Protein 8S2M (pdb70)

Radius of gyration: 17.97 Å; Cα contacts (8 Å, |Δi|>4): 652; chains: 2; bounding box: 42×47×39 Å

Nearest PDB structures (foldseek):
  8s2m-assembly1_B  TM=1.008E+00  e=1.370E-29  Xenorhabdus bovienii SS-2004
  4tlw-assembly1_A  TM=8.554E-01  e=9.400E-08  Mycoplasmoides pneumoniae M129
  5h6k-assembly1_A  TM=7.955E-01  e=4.201E-07  Pieris rapae
  5h6l-assembly2_B  TM=8.003E-01  e=6.919E-07  Pieris rapae
  5h6k-assembly2_B  TM=7.999E-01  e=8.343E-07  Pieris rapae

Foldseek 3Di:
DKDKDKFWKQAQNRIAIKMWIWDADPPQWTKIWIGGPNHTPDIAIDNAVLVRVLVVCVSRVRMQTQWQSLALQWDADPVCCVVVSRQKIFRADQLDDTDPVRIDGGRDGHDPRRNDHSVSSVVSVVVRVVRD/DKAKWKAADADDCVVCLVFNWAFDDDADDLVCCQVPCVVPPYQWDKTANDQLLRQCVNLVNLPFKTKMWMFMDDQWDQSCVVQPPNRPCVVRRITIHGRGDGSLGIFWIWMAGSVGDTDPDTGGRPSD

Sequence (260 aa):
DVDKRKIKIILNGEMEEAELHMITSPNRHCCLKIFHNNNQLAESNDTDYFSCFADLRNQLKNIIFLCKGAKINVYPSAMSRDMSDGIVAYETTLGQQPGLPENQVHIFDFEDKYVDDITPEEQRKFHSQWFESLDYIITYRGDTRSFTEIFDKGFETLGPSKDLYYKHALDNRAPPSDFVSSTTIDPTKTISSFATKYGQKSGYMYTMKTNHGIDVNKALGARSPFAAEAEIAMPGGVRAEDILGARAVNADGEMMWDYTILNPKR

Solvent-accessible surface area: 11979 Å² total; per-residue (Å²): 83,88,36,126,62,130,9,105,0,40,42,114,64,116,105,60,108,4,49,0,27,16,38,36,38,111,136,36,77,0,11,0,56,0,46,23,121,153,84,74,67,9,62,2,78,26,42,4,0,5,15,0,0,13,56,0,13,79,87,17,169,72,14,45,2,5,0,38,0,0,25,33,24,1,10,4,1,7,0,0,14,20,4,1,21,0,1,0,0,2,41,5,70,141,39,104,53,3,76,54,134,41,17,11,8,0,4,43,100,15,68,118,155,7,105,37,73,10,103,83,2,93,118,70,7,46,107,7,7,119,41,46,168,130,67,62,0,43,3,0,6,53,49,54,60,101,69,0,17,80,130,2,3,110,37,80,14,110,20,153,58,23,109,99,1,8,50,17,18,82,61,56,44,7,22,12,4,0,0,0,83,45,49,87,51,0,41,33,1,0,2,16,94,39,105,72,66,9,47,14,0,23,0,82,1,83,66,31,56,48,4,48,175,58,13,40,100,63,4,5,11,37,37,6,32,15,8,0,0,48,53,4,7,147,7,74,13,0,43,1,0,77,14,0,54,36,120,26,100,44,131,142,161,46,56,124,4,124,96,147

B-factor: mean 19.4, std 6.72, range [11.2, 52.51]

Secondary structure (DSSP, 8-state):
-EEEEEEEEEETTEEEEEEEEEEEETTTEEEEEEEETTEEEEEEEESSHHHHHHHHHHH-TTEEE-BGGGSTTEE--HHHHHHHTT-EEEE-BTTB---GGGEEETTSB--SS-SS-HHHHHHHHHHHHHT-/--EEEEEEE-S-HHHHHHH-B--S--B--HHHHHH-TBTTBBSEEEEES-GGGGHHHHTTTTTS-EEEEEEEES--EEHHHHHGGG-TTGGG-EEEEET-B-GGGEEEEEEE-TTSPEEEEEEE-TT-

Structure (mmCIF, N/CA/C/O backbone):
data_8S2M
#
_entry.id   8S2M
#
_cell.length_a   77.995
_cell.length_b   93.855
_cell.length_c   39.903
_cell.angle_alpha   90.00
_cell.angle_beta   90.00
_cell.angle_gamma   90.00
#
_symmetry.space_group_name_H-M   'P 21 21 2'
#
loop_
_entity.id
_entity.type
_entity.pdbx_description
1 polymer 'Immunity Protein TriX'
2 polymer 'Complete genome segment 11/17'
3 water water
#
loop_
_atom_site.group_PDB
_atom_site.id
_atom_site.type_symbol
_atom_site.label_atom_id
_atom_site.label_alt_id
_atom_site.label_comp_id
_atom_site.label_asym_id
_atom_site.label_entity_id
_atom_site.label_seq_id
_atom_site.pdbx_PDB_ins_code
_atom_site.Cartn_x
_atom_site.Cartn_y
_atom_site.Cartn_z
_atom_site.occupancy
_atom_site.B_iso_or_equiv
_atom_site.auth_seq_id
_atom_site.auth_comp_id
_atom_site.auth_asym_id
_atom_site.auth_atom_id
_atom_site.pdbx_PDB_model_num
ATOM 1 N N . ASP A 1 3 ? -32.319 13.486 3.565 1.00 33.04 3 ASP A N 1
ATOM 2 C CA . ASP A 1 3 ? -32.012 13.852 2.191 1.00 33.55 3 ASP A CA 1
ATOM 3 C C . ASP A 1 3 ? -31.249 12.720 1.527 1.00 31.50 3 ASP A C 1
ATOM 4 O O . ASP A 1 3 ? -30.368 12.120 2.140 1.00 30.39 3 ASP A O 1
ATOM 6 N N . VAL A 1 4 ? -31.580 12.426 0.272 1.00 30.65 4 VAL A N 1
ATOM 7 C CA . VAL A 1 4 ? -30.899 11.396 -0.503 1.00 28.76 4 VAL A CA 1
ATOM 8 C C . VAL A 1 4 ? -30.389 12.032 -1.788 1.00 25.83 4 VAL A C 1
ATOM 9 O O . VAL A 1 4 ? -31.164 12.652 -2.529 1.00 30.44 4 VAL A O 1
ATOM 13 N N . ASP A 1 5 ? -29.090 11.902 -2.036 1.00 21.99 5 ASP A N 1
ATOM 14 C CA . ASP A 1 5 ? -28.473 12.350 -3.272 1.00 24.16 5 ASP A CA 1
ATOM 15 C C . ASP A 1 5 ? -27.759 11.167 -3.901 1.00 22.25 5 ASP A C 1
ATOM 16 O O . ASP A 1 5 ? -27.227 10.306 -3.194 1.00 21.72 5 ASP A O 1
ATOM 21 N N . LYS A 1 6 ? -27.737 11.125 -5.232 1.00 21.34 6 LYS A N 1
ATOM 22 C CA . LYS A 1 6 ? -27.106 10.031 -5.959 1.00 21.40 6 LYS A CA 1
ATOM 23 C C . LYS A 1 6 ? -26.095 10.585 -6.955 1.00 21.25 6 LYS A C 1
ATOM 24 O O . LYS A 1 6 ? -26.298 11.656 -7.536 1.00 22.80 6 LYS A O 1
ATOM 30 N N . ARG A 1 7 ? -25.003 9.848 -7.154 1.00 20.24 7 ARG A N 1
ATOM 31 C CA . ARG A 1 7 ? -23.948 10.293 -8.060 1.00 20.69 7 ARG A CA 1
ATOM 32 C C . ARG A 1 7 ? -23.339 9.077 -8.741 1.00 19.38 7 ARG A C 1
ATOM 33 O O . ARG A 1 7 ? -22.841 8.175 -8.063 1.00 18.85 7 ARG A O 1
ATOM 41 N N . LYS A 1 8 ? -23.366 9.052 -10.071 1.00 18.72 8 LYS A N 1
ATOM 42 C CA . LYS A 1 8 ? -22.652 8.025 -10.816 1.00 19.40 8 LYS A CA 1
ATOM 43 C C . LYS A 1 8 ? -21.161 8.337 -10.805 1.00 18.78 8 LYS A C 1
ATOM 44 O O . LYS A 1 8 ? -20.752 9.496 -10.918 1.00 20.59 8 LYS A O 1
ATOM 50 N N . ILE A 1 9 ? -20.345 7.297 -10.651 1.00 16.77 9 ILE A N 1
ATOM 51 C CA . ILE A 1 9 ? -18.897 7.444 -10.631 1.00 16.15 9 ILE A CA 1
ATOM 52 C C . ILE A 1 9 ? -18.298 6.351 -11.497 1.00 16.87 9 ILE A C 1
ATOM 53 O O . ILE A 1 9 ? -18.963 5.377 -11.861 1.00 18.36 9 ILE A O 1
ATOM 58 N N . LYS A 1 10 ? -17.034 6.536 -11.853 1.00 16.09 10 LYS A N 1
ATOM 59 C CA . LYS A 1 10 ? -16.275 5.500 -12.535 1.00 14.83 10 LYS A CA 1
ATOM 60 C C . LYS A 1 10 ? -15.315 4.850 -11.550 1.00 15.12 10 LYS A C 1
ATOM 61 O O . LYS A 1 10 ? -14.740 5.528 -10.691 1.00 15.05 10 LYS A O 1
ATOM 67 N N . ILE A 1 11 ? -15.156 3.529 -11.673 1.00 13.96 11 ILE A N 1
ATOM 68 C CA . ILE A 1 11 ? -14.241 2.750 -10.850 1.00 15.12 11 ILE A CA 1
ATOM 69 C C . ILE A 1 11 ? -13.476 1.795 -11.759 1.00 15.14 11 ILE A C 1
ATOM 70 O O . ILE A 1 11 ? -13.878 1.518 -12.893 1.00 16.17 11 ILE A O 1
ATOM 75 N N . ILE A 1 12 ? -12.357 1.291 -11.252 1.00 13.80 12 ILE A N 1
ATOM 76 C CA . ILE A 1 12 ? -11.626 0.202 -11.892 1.00 13.82 12 ILE A CA 1
ATOM 77 C C . ILE A 1 12 ? -11.699 -0.993 -10.951 1.00 12.57 12 ILE A C 1
ATOM 78 O O . ILE A 1 12 ? -11.071 -0.999 -9.882 1.00 13.85 12 ILE A O 1
ATOM 83 N N . LEU A 1 13 ? -12.494 -1.986 -11.326 1.00 13.88 13 LEU A N 1
ATOM 84 C CA . LEU A 1 13 ? -12.750 -3.159 -10.497 1.00 13.32 13 LEU A CA 1
ATOM 85 C C . LEU A 1 13 ? -11.905 -4.300 -11.048 1.00 13.55 13 LEU A C 1
ATOM 86 O O . LEU A 1 13 ? -12.159 -4.778 -12.156 1.00 14.63 13 LEU A O 1
ATOM 91 N N . ASN A 1 14 ? -10.912 -4.745 -10.274 1.00 14.12 14 ASN A N 1
ATOM 92 C CA . ASN A 1 14 ? -10.010 -5.806 -10.725 1.00 15.53 14 ASN A CA 1
ATOM 93 C C . ASN A 1 14 ? -9.496 -5.546 -12.139 1.00 15.06 14 ASN A C 1
ATOM 94 O O . ASN A 1 14 ? -9.479 -6.435 -12.994 1.00 15.66 14 ASN A O 1
ATOM 99 N N . GLY A 1 15 ? -9.096 -4.303 -12.391 1.00 15.50 15 GLY A N 1
ATOM 100 C CA . GLY A 1 15 ? -8.504 -3.938 -13.658 1.00 16.54 15 GLY A CA 1
ATOM 101 C C . GLY A 1 15 ? -9.470 -3.484 -14.733 1.00 18.83 15 GLY A C 1
ATOM 102 O O . GLY A 1 15 ? -9.019 -3.034 -15.792 1.00 20.33 15 GLY A O 1
ATOM 103 N N . GLU A 1 16 ? -10.777 -3.575 -14.510 1.00 20.62 16 GLU A N 1
ATOM 104 C CA . GLU A 1 16 ? -11.763 -3.265 -15.537 1.00 20.42 16 GLU A CA 1
ATOM 105 C C . GLU A 1 16 ? -12.505 -1.975 -15.206 1.00 19.69 16 GLU A C 1
ATOM 106 O O . GLU A 1 16 ? -13.048 -1.824 -14.106 1.00 18.71 16 GLU A O 1
ATOM 112 N N . MET A 1 17 ? -12.546 -1.059 -16.170 1.00 20.52 17 MET A N 1
ATOM 113 C CA . MET A 1 17 ? -13.330 0.161 -16.030 1.00 20.41 17 MET A CA 1
ATOM 114 C C . MET A 1 17 ? -14.818 -0.164 -15.932 1.00 19.87 17 MET A C 1
ATOM 115 O O . MET A 1 17 ? -15.362 -0.889 -16.773 1.00 20.63 17 MET A O 1
ATOM 120 N N . GLU A 1 18 ? -15.481 0.395 -14.919 1.00 18.93 18 GLU A N 1
ATOM 121 C CA . GLU A 1 18 ? -16.889 0.136 -14.654 1.00 18.71 18 GLU A CA 1
ATOM 122 C C . GLU A 1 18 ? -17.551 1.422 -14.178 1.00 18.65 18 GLU A C 1
ATOM 123 O O . GLU A 1 18 ? -16.885 2.356 -13.723 1.00 18.42 18 GLU A O 1
ATOM 129 N N . GLU A 1 19 ? -18.875 1.465 -14.291 1.00 19.27 19 GLU A N 1
ATOM 130 C CA . GLU A 1 19 ? -19.670 2.543 -13.720 1.00 19.37 19 GLU A CA 1
ATOM 131 C C . GLU A 1 19 ? -20.379 2.043 -12.467 1.00 18.22 19 GLU A C 1
ATOM 132 O O . GLU A 1 19 ? -20.927 0.937 -12.451 1.00 19.59 19 GLU A O 1
ATOM 138 N N . ALA A 1 20 ? -20.370 2.860 -11.419 1.00 17.33 20 ALA A N 1
ATOM 139 C CA . ALA A 1 20 ? -21.050 2.546 -10.174 1.00 16.65 20 ALA A CA 1
ATOM 140 C C . ALA A 1 20 ? -21.878 3.755 -9.762 1.00 17.03 20 ALA A C 1
ATOM 141 O O . ALA A 1 20 ? -21.780 4.827 -10.362 1.00 17.93 20 ALA A O 1
ATOM 143 N N . GLU A 1 21 ? -22.712 3.576 -8.737 1.00 16.63 21 GLU A N 1
ATOM 144 C CA . GLU A 1 21 ? -23.597 4.640 -8.274 1.00 17.18 21 GLU A CA 1
ATOM 145 C C . GLU A 1 21 ? -23.490 4.779 -6.762 1.00 17.17 21 GLU A C 1
ATOM 146 O O . GLU A 1 21 ? -23.681 3.805 -6.025 1.00 17.83 21 GLU A O 1
ATOM 152 N N . LEU A 1 22 ? -23.205 5.995 -6.306 1.00 15.78 22 LEU A N 1
ATOM 153 C CA . LEU A 1 22 ? -23.152 6.295 -4.884 1.00 15.41 22 LEU A CA 1
ATOM 154 C C . LEU A 1 22 ? -24.499 6.858 -4.452 1.00 16.35 22 LEU A C 1
ATOM 155 O O . LEU A 1 22 ? -25.127 7.626 -5.190 1.00 19.44 22 LEU A O 1
ATOM 160 N N . HIS A 1 23 ? -24.953 6.458 -3.266 1.00 15.80 23 HIS A N 1
ATOM 161 C CA . HIS A 1 23 ? -26.085 7.095 -2.601 1.00 16.82 23 HIS A CA 1
ATOM 162 C C . HIS A 1 23 ? -25.569 7.760 -1.334 1.00 16.93 23 HIS A C 1
ATOM 163 O O . HIS A 1 23 ? -24.845 7.131 -0.555 1.00 17.54 23 HIS A O 1
ATOM 170 N N . MET A 1 24 ? -25.946 9.026 -1.134 1.00 17.12 24 MET A N 1
ATOM 171 C CA . MET A 1 24 ? -25.612 9.806 0.054 1.00 18.40 24 MET A CA 1
ATOM 172 C C . MET A 1 24 ? -26.917 10.071 0.792 1.00 19.01 24 MET A C 1
ATOM 173 O O . MET A 1 24 ? -27.758 10.834 0.309 1.00 20.65 24 MET A O 1
ATOM 178 N N . ILE A 1 25 ? -27.106 9.421 1.938 1.00 18.66 25 ILE A N 1
ATOM 179 C CA . ILE A 1 25 ? -28.309 9.589 2.752 1.00 21.23 25 ILE A CA 1
ATOM 180 C C . ILE A 1 25 ? -27.915 10.335 4.017 1.00 18.45 25 ILE A C 1
ATOM 181 O O . ILE A 1 25 ? -27.211 9.790 4.879 1.00 17.59 25 ILE A O 1
ATOM 186 N N . THR A 1 26 ? -28.353 11.583 4.128 1.00 18.68 26 THR A N 1
ATOM 187 C CA . THR A 1 26 ? -28.058 12.412 5.286 1.00 19.34 26 THR A CA 1
ATOM 188 C C . THR A 1 26 ? -29.279 12.428 6.190 1.00 20.86 26 THR A C 1
ATOM 189 O O . THR A 1 26 ? -30.349 12.881 5.776 1.00 22.89 26 THR A O 1
ATOM 193 N N . SER A 1 27 ? -29.122 11.928 7.403 1.00 20.88 27 SER A N 1
ATOM 194 C CA . SER A 1 27 ? -30.189 11.779 8.377 1.00 22.52 27 SER A CA 1
ATOM 195 C C . SER A 1 27 ? -29.954 12.701 9.569 1.00 23.19 27 SER A C 1
ATOM 196 O O . SER A 1 27 ?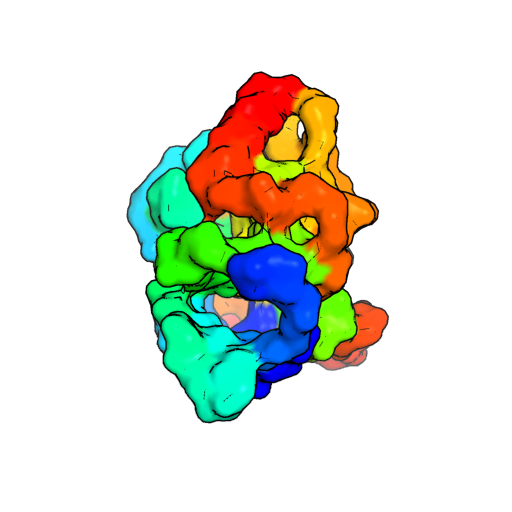 -28.885 13.308 9.701 1.00 24.18 27 SER A O 1
ATOM 199 N N . PRO A 1 28 ? -30.943 12.841 10.458 1.00 27.48 28 PRO A N 1
ATOM 200 C CA . PRO A 1 28 ? -30.758 13.700 11.633 1.00 28.46 28 PRO A CA 1
ATOM 201 C C . PRO A 1 28 ? -29.569 13.270 12.482 1.00 30.00 28 PRO A C 1
ATOM 202 O O . PRO A 1 28 ? -29.082 12.140 12.400 1.00 29.73 28 PRO A O 1
ATOM 206 N N . ASN A 1 29 ? -29.098 14.211 13.304 1.00 34.40 29 ASN A N 1
ATOM 207 C 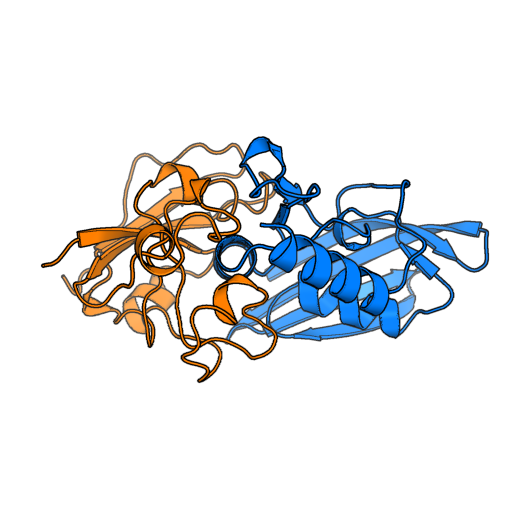CA . ASN A 1 29 ? -28.019 13.968 14.264 1.00 36.39 29 ASN A CA 1
ATOM 208 C C . ASN A 1 29 ? -26.688 13.674 13.573 1.00 30.75 29 ASN A C 1
ATOM 209 O O . ASN A 1 29 ? -25.909 12.843 14.041 1.00 35.01 29 ASN A O 1
ATOM 214 N N . ARG A 1 30 ? -26.431 14.351 12.451 1.00 25.31 30 ARG A N 1
ATOM 215 C CA . ARG A 1 30 ? -25.141 14.317 11.759 1.00 23.83 30 ARG A CA 1
ATOM 216 C C . ARG A 1 30 ? -24.813 12.956 11.154 1.00 22.91 30 ARG A C 1
ATOM 217 O O . ARG A 1 30 ? -23.641 12.645 10.935 1.00 23.73 30 ARG A O 1
ATOM 225 N N . HIS A 1 31 ? -25.814 12.134 10.867 1.00 20.51 31 HIS A N 1
ATOM 226 C CA . HIS A 1 31 ? -25.587 10.779 10.378 1.00 21.44 31 HIS A CA 1
ATOM 227 C C . HIS A 1 31 ? -25.492 10.815 8.856 1.00 22.02 31 HIS A C 1
ATOM 228 O O . HIS A 1 31 ? -26.478 11.107 8.166 1.00 22.24 31 HIS A O 1
ATOM 235 N N . CYS A 1 32 ? -24.311 10.491 8.334 1.00 18.02 32 CYS A N 1
ATOM 236 C CA . CYS A 1 32 ? -24.073 10.396 6.903 1.00 16.18 32 CYS A CA 1
ATOM 237 C C . CYS A 1 32 ? -23.907 8.926 6.538 1.00 15.76 32 CYS A C 1
ATOM 238 O O . CYS A 1 32 ? -23.069 8.220 7.120 1.00 17.37 32 CYS A O 1
ATOM 241 N N . CYS A 1 33 ? -24.704 8.461 5.580 1.00 15.45 33 CYS A N 1
ATOM 242 C CA . CYS A 1 33 ? -24.634 7.094 5.080 1.00 16.19 33 CYS A CA 1
ATOM 243 C C . CYS A 1 33 ? -24.247 7.155 3.613 1.00 16.06 33 CYS A C 1
ATOM 244 O O . CYS A 1 33 ? -24.919 7.825 2.821 1.00 16.85 33 CYS A O 1
ATOM 247 N N . LEU A 1 34 ? -23.158 6.481 3.256 1.00 15.52 34 LEU A N 1
ATOM 248 C CA . LEU A 1 34 ? -22.700 6.402 1.875 1.00 13.97 34 LEU A CA 1
ATOM 249 C C . LEU A 1 34 ? -22.799 4.952 1.436 1.00 14.29 34 LEU A C 1
ATOM 250 O O . LEU A 1 34 ? -22.200 4.076 2.059 1.00 15.97 34 LEU A O 1
ATOM 255 N N . LYS A 1 35 ? -23.576 4.695 0.391 1.00 15.25 35 LYS A N 1
ATOM 256 C CA . LYS A 1 35 ? -23.716 3.364 -0.176 1.00 16.84 35 LYS A CA 1
ATOM 257 C C . LYS A 1 35 ? -23.133 3.380 -1.582 1.00 15.96 35 LYS A C 1
ATOM 258 O O . LYS A 1 35 ? -23.201 4.401 -2.277 1.00 16.14 35 LYS A O 1
ATOM 264 N N . ILE A 1 36 ? -22.583 2.244 -2.021 1.00 15.44 36 ILE A N 1
ATOM 265 C CA . ILE A 1 36 ? -22.148 2.099 -3.409 1.00 15.69 36 ILE A CA 1
ATOM 266 C C . ILE A 1 36 ? -22.860 0.910 -4.031 1.00 15.50 36 ILE A C 1
ATOM 267 O O . ILE A 1 36 ? -22.860 -0.190 -3.466 1.00 16.27 36 ILE A O 1
ATOM 272 N N . PHE A 1 37 ? -23.483 1.145 -5.182 1.00 15.99 37 PHE A N 1
ATOM 273 C CA . PHE A 1 37 ? -24.167 0.115 -5.943 1.00 16.33 37 PHE A CA 1
ATOM 274 C C . PHE A 1 37 ? -23.420 -0.143 -7.240 1.00 16.18 37 PHE A C 1
ATOM 275 O O . PHE A 1 37 ? -22.928 0.788 -7.886 1.00 18.47 37 PHE A O 1
ATOM 283 N N . HIS A 1 38 ? -23.362 -1.415 -7.624 1.00 18.27 38 HIS A N 1
ATOM 284 C CA . HIS A 1 38 ? -22.758 -1.819 -8.880 1.00 20.17 38 HIS A CA 1
ATOM 285 C C . HIS A 1 38 ? -23.571 -2.992 -9.396 1.00 19.89 38 HIS A C 1
ATOM 286 O O . HIS A 1 38 ? -23.779 -3.970 -8.671 1.00 18.94 38 HIS A O 1
ATOM 293 N N . ASN A 1 39 ? -24.070 -2.885 -10.630 1.00 22.63 39 ASN A N 1
ATOM 294 C CA . ASN A 1 39 ? -24.967 -3.898 -11.196 1.00 22.89 39 ASN A CA 1
ATOM 295 C C . ASN A 1 39 ? -26.208 -4.095 -10.336 1.00 23.35 39 ASN A C 1
ATOM 296 O O . ASN A 1 39 ? -26.682 -5.217 -10.151 1.00 26.01 39 ASN A O 1
ATOM 301 N N . ASN A 1 40 ? -26.723 -3.001 -9.784 1.00 25.16 40 ASN A N 1
ATOM 302 C CA . ASN A 1 40 ? -27.917 -2.978 -8.944 1.00 29.34 40 ASN A CA 1
ATOM 303 C C . ASN A 1 40 ? -27.744 -3.733 -7.635 1.00 30.19 40 ASN A C 1
ATOM 304 O O . ASN A 1 40 ? -28.733 -3.988 -6.933 1.00 31.52 40 ASN A O 1
ATOM 309 N N . ASN A 1 41 ? -26.518 -4.091 -7.277 1.00 20.47 41 ASN A N 1
ATOM 310 C CA . ASN A 1 41 ? -26.225 -4.747 -6.013 1.00 20.32 41 ASN A CA 1
ATOM 311 C C . ASN A 1 41 ? -25.429 -3.797 -5.127 1.00 19.28 41 ASN A C 1
ATOM 312 O O . ASN A 1 41 ? -24.505 -3.123 -5.595 1.00 19.28 41 ASN A O 1
ATOM 317 N N . GLN A 1 42 ? -25.790 -3.738 -3.849 1.00 18.98 42 GLN A N 1
ATOM 318 C CA . GLN A 1 42 ? -25.071 -2.896 -2.899 1.00 19.04 42 GLN A CA 1
ATOM 319 C C . GLN A 1 42 ? -23.783 -3.598 -2.494 1.00 18.61 42 GLN A C 1
ATOM 320 O O . GLN A 1 42 ? -23.821 -4.623 -1.803 1.00 21.60 42 GLN A O 1
ATOM 326 N N . LEU A 1 43 ? -22.639 -3.046 -2.922 1.00 17.47 43 LEU A N 1
ATOM 327 C CA . LEU A 1 43 ? -21.344 -3.639 -2.601 1.00 20.05 43 LEU A CA 1
ATOM 328 C C . LEU A 1 43 ? -20.867 -3.281 -1.205 1.00 18.15 43 LEU A C 1
ATOM 329 O O . LEU A 1 43 ? -20.170 -4.079 -0.571 1.00 21.36 43 LEU A O 1
ATOM 334 N N . ALA A 1 44 ? -21.189 -2.088 -0.720 1.00 16.05 44 ALA A N 1
ATOM 335 C CA . ALA A 1 44 ? -20.708 -1.681 0.587 1.00 16.95 44 ALA A CA 1
ATOM 336 C C . ALA A 1 44 ? -21.485 -0.459 1.044 1.00 16.15 44 ALA A C 1
ATOM 337 O O . ALA A 1 44 ? -22.121 0.238 0.246 1.00 16.70 44 ALA A O 1
ATOM 339 N N . GLU A 1 45 ? -21.410 -0.210 2.348 1.00 15.20 45 GLU A N 1
ATOM 340 C CA . GLU A 1 45 ? -21.997 0.968 2.959 1.00 15.67 45 GLU A CA 1
ATOM 341 C C . GLU A 1 45 ? -21.083 1.430 4.084 1.00 16.69 45 GLU A C 1
ATOM 342 O O . GLU A 1 45 ? -20.411 0.625 4.730 1.00 16.69 45 GLU A O 1
ATOM 348 N N . SER A 1 46 ? -21.051 2.739 4.302 1.00 15.61 46 SER A N 1
ATOM 349 C CA . SER A 1 46 ? -20.344 3.330 5.426 1.00 15.33 46 SER A CA 1
ATOM 350 C C . SER A 1 46 ? -21.240 4.341 6.118 1.00 16.65 46 SER A C 1
ATOM 351 O O . SER A 1 46 ? -21.955 5.102 5.461 1.00 18.41 46 SER A O 1
ATOM 354 N N . ASN A 1 47 ? -21.177 4.359 7.443 1.00 17.78 47 ASN A N 1
ATOM 355 C CA . ASN A 1 47 ? -21.930 5.291 8.271 1.00 17.08 47 ASN A CA 1
ATOM 356 C C . ASN A 1 47 ? -20.943 6.086 9.109 1.00 18.36 47 ASN A C 1
ATOM 357 O O . ASN A 1 47 ? -20.108 5.504 9.810 1.00 21.34 47 ASN A O 1
ATOM 362 N N . ASP A 1 48 ? -21.011 7.408 9.008 1.00 15.69 48 ASP A N 1
ATOM 363 C CA . ASP A 1 48 ? -20.065 8.275 9.693 1.00 16.84 48 ASP A CA 1
ATOM 364 C C . ASP A 1 48 ? -20.738 9.637 9.849 1.00 15.95 48 ASP A C 1
ATOM 365 O O . ASP A 1 48 ? -21.957 9.753 9.686 1.00 17.85 48 ASP A O 1
ATOM 370 N N . THR A 1 49 ? -19.957 10.665 10.164 1.00 15.44 49 THR A N 1
ATOM 371 C CA . THR A 1 49 ? -20.492 12.009 10.348 1.00 16.03 49 THR A CA 1
ATOM 372 C C . THR A 1 49 ? -20.102 12.973 9.231 1.00 14.94 49 THR A C 1
ATOM 373 O O . THR A 1 49 ? -20.463 14.153 9.292 1.00 16.32 49 THR A O 1
ATOM 377 N N . ASP A 1 50 ? -19.365 12.506 8.225 1.00 13.58 50 ASP A N 1
ATOM 378 C CA . ASP A 1 50 ? -19.087 13.280 7.021 1.00 13.93 50 ASP A CA 1
ATOM 379 C C . ASP A 1 50 ? -18.748 12.306 5.903 1.00 13.88 50 ASP A C 1
ATOM 380 O O . ASP A 1 50 ? -18.348 11.168 6.152 1.00 13.19 50 ASP A O 1
ATOM 385 N N . TYR A 1 51 ? -18.912 12.772 4.663 1.00 12.93 51 TYR A N 1
ATOM 386 C CA . TYR A 1 51 ? -18.804 11.882 3.509 1.00 12.96 51 TYR A CA 1
ATOM 387 C C . TYR A 1 51 ? -17.368 11.595 3.100 1.00 12.98 51 TYR A C 1
ATOM 388 O O . TYR A 1 51 ? -17.128 10.588 2.420 1.00 13.37 51 TYR A O 1
ATOM 397 N N . PHE A 1 52 ? -16.409 12.436 3.495 1.00 12.18 52 PHE A N 1
ATOM 398 C CA . PHE A 1 52 ? -15.015 12.106 3.224 1.00 12.05 52 PHE A CA 1
ATOM 399 C C . PHE A 1 52 ? -14.575 10.932 4.091 1.00 13.01 52 PHE A C 1
ATOM 400 O O . PHE A 1 52 ? -13.915 9.998 3.605 1.00 13.48 52 PHE A O 1
ATOM 408 N N . SER A 1 53 ? -14.939 10.959 5.378 1.00 12.75 53 SER A N 1
ATOM 409 C CA . SER A 1 53 ? -14.713 9.810 6.253 1.00 13.37 53 SER A CA 1
ATOM 410 C C . SER A 1 53 ? -15.478 8.589 5.760 1.00 13.96 53 SER A C 1
ATOM 411 O O . SER A 1 53 ? -14.927 7.484 5.731 1.00 13.70 53 SER A O 1
ATOM 414 N N . CYS A 1 54 ? -16.744 8.765 5.359 1.00 12.58 54 CYS A N 1
ATOM 415 C CA . CYS A 1 54 ? -17.487 7.632 4.805 1.00 13.22 54 CYS A CA 1
ATOM 416 C C . CYS A 1 54 ? -16.743 7.030 3.622 1.00 12.89 54 CYS A C 1
ATOM 417 O O . CYS A 1 54 ? -16.641 5.805 3.496 1.00 14.12 54 CYS A O 1
ATOM 420 N N . PHE A 1 55 ? -16.224 7.883 2.739 1.00 13.12 55 PHE A N 1
ATOM 421 C CA . PHE A 1 55 ? -15.588 7.402 1.518 1.00 12.86 55 PHE A CA 1
ATOM 422 C C . PHE A 1 55 ? -14.292 6.668 1.832 1.00 13.17 55 PHE A C 1
ATOM 423 O O . PHE A 1 55 ? -13.996 5.644 1.213 1.00 13.35 55 PHE A O 1
ATOM 431 N N . ALA A 1 56 ? -13.517 7.159 2.801 1.00 12.99 56 ALA A N 1
ATOM 432 C CA . ALA A 1 56 ? -12.286 6.461 3.161 1.00 12.71 56 ALA A CA 1
ATOM 433 C C . ALA A 1 56 ? -12.593 5.077 3.707 1.00 14.53 56 ALA A C 1
ATOM 434 O O . ALA A 1 56 ? -11.888 4.108 3.403 1.00 15.20 56 ALA A O 1
ATOM 436 N N . ASP A 1 57 ? -13.664 4.961 4.492 1.00 13.72 57 ASP A N 1
ATOM 437 C CA . ASP A 1 57 ? -14.075 3.661 5.021 1.00 14.51 57 ASP A CA 1
ATOM 438 C C . ASP A 1 57 ? -14.527 2.743 3.885 1.00 13.55 57 ASP A C 1
ATOM 439 O O . ASP A 1 57 ? -14.139 1.566 3.822 1.00 15.19 57 ASP A O 1
ATOM 444 N N . LEU A 1 58 ? -15.334 3.280 2.962 1.00 13.81 58 LEU A N 1
ATOM 445 C CA . LEU A 1 58 ? -15.792 2.511 1.811 1.00 13.43 58 LEU A CA 1
ATOM 446 C C . LEU A 1 58 ? -14.627 1.959 0.997 1.00 13.07 58 LEU A C 1
ATOM 447 O O . LEU A 1 58 ? -14.647 0.797 0.573 1.00 13.94 58 LEU A O 1
ATOM 452 N N . ARG A 1 59 ? -13.615 2.788 0.729 1.00 12.80 59 ARG A N 1
ATOM 453 C CA . ARG A 1 59 ? -12.482 2.336 -0.068 1.00 12.60 59 ARG A CA 1
ATOM 454 C C . ARG A 1 59 ? -11.677 1.275 0.659 1.00 14.61 59 ARG A C 1
ATOM 455 O O . ARG A 1 59 ? -11.124 0.378 0.018 1.00 15.77 59 ARG A O 1
ATOM 463 N N . ASN A 1 60 ? -11.610 1.344 1.991 1.00 13.64 60 ASN A N 1
ATOM 464 C CA . ASN A 1 60 ? -10.942 0.292 2.750 1.00 15.35 60 ASN A CA 1
ATOM 465 C C . ASN A 1 60 ? -11.734 -1.011 2.732 1.00 14.55 60 ASN A C 1
ATOM 466 O O . ASN A 1 60 ? -11.142 -2.093 2.824 1.00 14.76 60 ASN A O 1
ATOM 471 N N . GLN A 1 61 ? -13.060 -0.932 2.614 1.00 13.93 61 GLN A N 1
ATOM 472 C CA . GLN A 1 61 ? -13.882 -2.136 2.508 1.00 14.61 61 GLN A CA 1
ATOM 473 C C . GLN A 1 61 ? -13.777 -2.796 1.143 1.00 15.71 61 GLN A C 1
ATOM 474 O O . GLN A 1 61 ? -14.123 -3.977 1.010 1.00 17.01 61 GLN A O 1
ATOM 480 N N . LEU A 1 62 ? -13.311 -2.062 0.136 1.00 13.46 62 LEU A N 1
ATOM 481 C CA . LEU A 1 62 ? -13.307 -2.507 -1.258 1.00 13.76 62 LEU A CA 1
ATOM 482 C C . LEU A 1 62 ? -11.885 -2.380 -1.809 1.00 12.78 62 LEU A C 1
ATOM 483 O O . LEU A 1 62 ? -11.607 -1.557 -2.686 1.00 13.77 62 LEU A O 1
ATOM 488 N N . LYS A 1 63 ? -10.980 -3.210 -1.281 1.00 13.74 63 LYS A N 1
ATOM 489 C CA . LYS A 1 63 ? -9.559 -3.068 -1.597 1.00 14.10 63 LYS A CA 1
ATOM 490 C C . LYS A 1 63 ? -9.232 -3.391 -3.049 1.00 14.38 63 LYS A C 1
ATOM 491 O O . LYS A 1 63 ? -8.157 -3.006 -3.524 1.00 16.15 63 LYS A O 1
ATOM 497 N N . ASN A 1 64 ? -10.117 -4.094 -3.751 1.00 13.76 64 ASN A N 1
ATOM 498 C CA . ASN A 1 64 ? -9.907 -4.506 -5.131 1.00 13.12 64 ASN A CA 1
ATOM 499 C C . ASN A 1 64 ? -10.379 -3.471 -6.138 1.00 14.28 64 ASN A C 1
ATOM 500 O O . ASN A 1 64 ? -10.377 -3.750 -7.344 1.00 15.53 64 ASN A O 1
ATOM 505 N N . ILE A 1 65 ? -10.780 -2.287 -5.683 1.00 12.38 65 ILE A N 1
ATOM 506 C CA . ILE A 1 65 ? -11.357 -1.271 -6.548 1.00 13.25 65 ILE A CA 1
ATOM 507 C C . ILE A 1 65 ? -10.534 0.004 -6.452 1.00 13.56 65 ILE A C 1
ATOM 508 O O . ILE A 1 65 ? -10.176 0.444 -5.350 1.00 14.91 65 ILE A O 1
ATOM 513 N N . ILE A 1 66 ? -10.223 0.580 -7.603 1.00 13.53 66 ILE A N 1
ATOM 514 C CA . ILE A 1 66 ? -9.668 1.929 -7.696 1.00 13.66 66 ILE A CA 1
ATOM 515 C C . ILE A 1 66 ? -10.826 2.867 -7.992 1.00 12.48 66 ILE A C 1
ATOM 516 O O . ILE A 1 66 ? -11.583 2.638 -8.943 1.00 13.15 66 ILE A O 1
ATOM 521 N N . PHE A 1 67 ? -10.977 3.915 -7.183 1.00 13.07 67 PHE A N 1
ATOM 522 C CA . PHE A 1 67 ? -12.091 4.848 -7.314 1.00 13.86 67 PHE A CA 1
ATOM 523 C C . PHE A 1 67 ? -11.613 6.078 -8.073 1.00 13.84 67 PHE A C 1
ATOM 524 O O . PHE A 1 67 ? -10.681 6.762 -7.626 1.00 13.69 67 PHE A O 1
ATOM 532 N N . LEU A 1 68 ? -12.238 6.358 -9.217 1.00 13.46 68 LEU A N 1
ATOM 533 C CA . LEU A 1 68 ? -11.797 7.459 -10.074 1.00 13.55 68 LEU A CA 1
ATOM 534 C C . LEU A 1 68 ? -12.475 8.770 -9.663 1.00 13.89 68 LEU A C 1
ATOM 535 O O . LEU A 1 68 ? -13.212 9.401 -10.427 1.00 13.83 68 LEU A O 1
ATOM 540 N N . CYS A 1 69 ? -12.176 9.187 -8.429 1.00 13.33 69 CYS A N 1
ATOM 541 C CA . CYS A 1 69 ? -12.833 10.316 -7.790 1.00 13.01 69 CYS A CA 1
ATOM 542 C C . CYS A 1 69 ? -11.812 11.166 -7.052 1.00 12.90 69 CYS A C 1
ATOM 543 O O . CYS A 1 69 ? -10.832 10.647 -6.512 1.00 13.11 69 CYS A O 1
ATOM 546 N N . LYS A 1 70 ? -12.066 12.477 -7.005 1.00 12.53 70 LYS A N 1
ATOM 547 C CA . LYS A 1 70 ? -11.168 13.382 -6.301 1.00 12.45 70 LYS A CA 1
ATOM 548 C C . LYS A 1 70 ? -10.931 12.951 -4.860 1.00 12.33 70 LYS A C 1
ATOM 549 O O . LYS A 1 70 ? -9.816 13.081 -4.351 1.00 13.08 70 LYS A O 1
ATOM 555 N N . GLY A 1 71 ? -11.960 12.442 -4.182 1.00 11.75 71 GLY A N 1
ATOM 556 C CA . GLY A 1 71 ? -11.808 12.070 -2.784 1.00 12.70 71 GLY A CA 1
ATOM 557 C C . GLY A 1 71 ? -10.899 10.893 -2.545 1.00 12.09 71 GLY A C 1
ATOM 558 O O . GLY A 1 71 ? -10.549 10.624 -1.391 1.00 12.80 71 GLY A O 1
ATOM 559 N N . ALA A 1 72 ? -10.523 10.179 -3.607 1.00 12.19 72 ALA A N 1
ATOM 560 C CA . ALA A 1 72 ? -9.554 9.093 -3.530 1.00 12.16 72 ALA A CA 1
ATOM 561 C C . ALA A 1 72 ? -8.136 9.533 -3.881 1.00 13.24 72 ALA A C 1
ATOM 562 O O . ALA A 1 72 ? -7.200 8.733 -3.766 1.00 13.79 72 ALA A O 1
ATOM 564 N N . LYS A 1 73 ? -7.955 10.771 -4.314 1.00 11.57 73 LYS A N 1
ATOM 565 C CA . LYS A 1 73 ? -6.654 11.242 -4.773 1.00 12.67 73 LYS A CA 1
ATOM 566 C C . LYS A 1 73 ? -5.687 11.450 -3.610 1.00 12.30 73 LYS A C 1
ATOM 567 O O . LYS A 1 73 ? -6.059 11.967 -2.551 1.00 13.41 73 LYS A O 1
ATOM 573 N N . ILE A 1 74 ? -4.433 11.043 -3.821 1.00 12.69 74 ILE A N 1
ATOM 574 C CA . ILE A 1 74 ? -3.432 11.082 -2.755 1.00 13.68 74 ILE A CA 1
ATOM 575 C C . ILE A 1 74 ? -3.354 12.416 -2.037 1.00 13.55 74 ILE A C 1
ATOM 576 O O . ILE A 1 74 ? -3.139 12.457 -0.816 1.00 13.84 74 ILE A O 1
ATOM 581 N N . ASN A 1 75 ? -3.485 13.522 -2.771 1.00 12.55 75 ASN A N 1
ATOM 582 C CA . ASN A 1 75 ? -3.223 14.836 -2.200 1.00 12.95 75 ASN A CA 1
ATOM 583 C C . ASN A 1 75 ? -4.506 15.570 -1.817 1.00 11.67 75 ASN A C 1
ATOM 584 O O . ASN A 1 75 ? -4.457 16.771 -1.516 1.00 13.22 75 ASN A O 1
ATOM 589 N N . VAL A 1 76 ? -5.648 14.901 -1.824 1.00 12.05 76 VAL A N 1
ATOM 590 C CA . VAL A 1 76 ? -6.915 15.549 -1.484 1.00 11.98 76 VAL A CA 1
ATOM 591 C C . VAL A 1 76 ? -7.250 15.274 -0.021 1.00 11.86 76 VAL A C 1
ATOM 592 O O . VAL A 1 76 ? -7.093 14.149 0.472 1.00 12.09 76 VAL A O 1
ATOM 596 N N . TYR A 1 77 ? -7.712 16.305 0.683 1.00 12.12 77 TYR A N 1
ATOM 597 C CA . TYR A 1 77 ? -8.153 16.150 2.064 1.00 11.67 77 TYR A CA 1
ATOM 598 C C . TYR A 1 77 ? -9.031 17.343 2.396 1.00 12.59 77 TYR A C 1
ATOM 599 O O . TYR A 1 77 ? -8.779 18.438 1.895 1.00 12.86 77 TYR A O 1
ATOM 608 N N . PRO A 1 78 ? -10.062 17.175 3.219 1.00 11.99 78 PRO A N 1
ATOM 609 C CA . PRO A 1 78 ? -10.850 18.346 3.631 1.00 12.96 78 PRO A CA 1
ATOM 610 C C . PRO A 1 78 ? -10.066 19.201 4.611 1.00 12.54 78 PRO A C 1
ATOM 611 O O . PRO A 1 78 ? -9.239 18.691 5.375 1.00 13.23 78 PRO A O 1
ATOM 615 N N . SER A 1 79 ? -10.351 20.508 4.604 1.00 12.00 79 SER A N 1
ATOM 616 C CA . SER A 1 79 ? -9.971 21.304 5.758 1.00 12.27 79 SER A CA 1
ATOM 617 C C . SER A 1 79 ? -10.970 21.038 6.880 1.00 12.23 79 SER A C 1
ATOM 618 O O . SER A 1 79 ? -12.026 20.423 6.668 1.00 12.37 79 SER A O 1
ATOM 621 N N . ALA A 1 80 ? -10.657 21.513 8.085 1.00 12.81 80 ALA A N 1
ATOM 622 C CA . ALA A 1 80 ? -11.639 21.420 9.167 1.00 12.24 80 ALA A CA 1
ATOM 623 C C . ALA A 1 80 ? -12.930 22.111 8.769 1.00 12.78 80 ALA A C 1
ATOM 624 O O . ALA A 1 80 ? -14.030 21.570 8.952 1.00 13.85 80 ALA A O 1
ATOM 626 N N . MET A 1 81 ? -12.800 23.301 8.191 1.00 12.37 81 MET A N 1
ATOM 627 C CA . MET A 1 81 ? -13.971 24.064 7.782 1.00 12.28 81 MET A CA 1
ATOM 628 C C . MET A 1 81 ? -14.740 23.367 6.670 1.00 12.92 81 MET A C 1
ATOM 629 O O . MET A 1 81 ? -15.977 23.335 6.689 1.00 13.68 81 MET A O 1
ATOM 634 N N . SER A 1 82 ? -14.035 22.873 5.649 1.00 12.32 82 SER A N 1
ATOM 635 C CA . SER A 1 82 ? -14.753 22.252 4.540 1.00 13.64 82 SER A CA 1
ATOM 636 C C . SER A 1 82 ? -15.434 20.973 4.995 1.00 13.18 82 SER A C 1
ATOM 637 O O . SER A 1 82 ? -16.584 20.700 4.611 1.00 14.38 82 SER A O 1
ATOM 640 N N . ARG A 1 83 ? -14.769 20.190 5.847 1.00 12.41 83 ARG A N 1
ATOM 641 C CA . ARG A 1 83 ? -15.412 19.000 6.391 1.00 12.90 83 ARG A CA 1
ATOM 642 C C . ARG A 1 83 ? -16.675 19.378 7.157 1.00 14.32 83 ARG A C 1
ATOM 643 O O . ARG A 1 83 ? -17.755 18.809 6.941 1.00 16.07 83 ARG A O 1
ATOM 651 N N . ASP A 1 84 ? -16.550 20.356 8.049 1.00 13.19 84 ASP A N 1
ATOM 652 C CA . ASP A 1 84 ? -17.627 20.728 8.957 1.00 14.51 84 ASP A CA 1
ATOM 653 C C . ASP A 1 84 ? -18.801 21.346 8.205 1.00 15.76 84 ASP A C 1
ATOM 654 O O . ASP A 1 84 ? -19.948 20.906 8.358 1.00 19.16 84 ASP A O 1
ATOM 659 N N . MET A 1 85 ? -18.529 22.322 7.343 1.00 13.04 85 MET A N 1
ATOM 660 C CA . MET A 1 85 ? -19.584 23.090 6.680 1.00 13.65 85 MET A CA 1
ATOM 661 C C . MET A 1 85 ? -20.215 22.339 5.506 1.00 13.76 85 MET A C 1
ATOM 662 O O . MET A 1 85 ? -21.363 22.619 5.157 1.00 17.63 85 MET A O 1
ATOM 667 N N . SER A 1 86 ? -19.508 21.412 4.865 1.00 12.87 86 SER A N 1
ATOM 668 C CA . SER A 1 86 ? -20.052 20.723 3.701 1.00 13.28 86 SER A CA 1
ATOM 669 C C . SER A 1 86 ? -20.280 19.240 3.927 1.00 13.63 86 SER A C 1
ATOM 670 O O . SER A 1 86 ? -20.483 18.513 2.955 1.00 14.65 86 SER A O 1
ATOM 673 N N . ASP A 1 87 ? -20.263 18.781 5.174 1.00 14.85 87 ASP A N 1
ATOM 674 C CA . ASP A 1 87 ? -20.373 17.345 5.468 1.00 14.84 87 ASP A CA 1
ATOM 675 C C . ASP A 1 87 ? -19.330 16.543 4.692 1.00 14.25 87 ASP A C 1
ATOM 676 O O . ASP A 1 87 ? -19.604 15.442 4.194 1.00 14.97 87 ASP A O 1
ATOM 681 N N . GLY A 1 88 ? -18.131 17.108 4.569 1.00 14.06 88 GLY A N 1
ATOM 682 C CA . GLY A 1 88 ? -17.029 16.417 3.931 1.00 14.90 88 GLY A CA 1
ATOM 683 C C . GLY A 1 88 ? -17.084 16.325 2.423 1.00 13.65 88 GLY A C 1
ATOM 684 O O . GLY A 1 88 ? -16.189 15.715 1.834 1.00 15.34 88 GLY A O 1
ATOM 685 N N . ILE A 1 89 ? -18.067 16.952 1.776 1.00 13.17 89 ILE A N 1
ATOM 686 C CA . ILE A 1 89 ? -18.203 16.847 0.324 1.00 12.87 89 ILE A CA 1
ATOM 687 C C . ILE A 1 89 ? -17.175 17.711 -0.402 1.00 12.20 89 ILE A C 1
ATOM 688 O O . ILE A 1 89 ? -16.724 17.352 -1.497 1.00 13.35 89 ILE A O 1
ATOM 693 N N . VAL A 1 90 ? -16.812 18.870 0.157 1.00 11.58 90 VAL A N 1
ATOM 694 C CA . VAL A 1 90 ? -15.796 19.738 -0.435 1.00 12.71 90 VAL A CA 1
ATOM 695 C C . VAL A 1 90 ? -14.471 19.492 0.273 1.00 12.40 90 VAL A C 1
ATOM 696 O O . VAL A 1 90 ? -14.409 19.463 1.511 1.00 12.22 90 VAL A O 1
ATOM 700 N N . ALA A 1 91 ? -13.416 19.292 -0.509 1.00 11.97 91 ALA A N 1
ATOM 701 C CA . ALA A 1 91 ? -12.079 19.063 0.017 1.00 12.04 91 ALA A CA 1
ATOM 702 C C . ALA A 1 91 ? -11.109 19.910 -0.790 1.00 11.75 91 ALA A C 1
ATOM 703 O O . ALA A 1 91 ? -11.513 20.679 -1.664 1.00 12.84 91 ALA A O 1
ATOM 705 N N . TYR A 1 92 ? -9.817 19.781 -0.495 1.00 12.17 92 TYR A N 1
ATOM 706 C CA . TYR A 1 92 ? -8.790 20.547 -1.185 1.00 12.03 92 TYR A CA 1
ATOM 707 C C . TYR A 1 92 ? -7.751 19.621 -1.805 1.00 12.11 92 TYR A C 1
ATOM 708 O O . TYR A 1 92 ? -7.348 18.622 -1.200 1.00 13.12 92 TYR A O 1
ATOM 717 N N . GLU A 1 93 ? -7.287 19.991 -2.998 1.00 12.81 93 GLU A N 1
ATOM 718 C CA . GLU A 1 93 ? -6.051 19.439 -3.548 1.00 12.98 93 GLU A CA 1
ATOM 719 C C . GLU A 1 93 ? -4.898 20.213 -2.924 1.00 12.63 93 GLU A C 1
ATOM 720 O O . GLU A 1 93 ? -4.825 21.444 -3.066 1.00 14.52 93 GLU A O 1
ATOM 726 N N . THR A 1 94 ? -4.013 19.505 -2.225 1.00 12.41 94 THR A N 1
ATOM 727 C CA . THR A 1 94 ? -2.923 20.128 -1.488 1.00 12.75 94 THR A CA 1
ATOM 728 C C . THR A 1 94 ? -1.596 19.941 -2.209 1.00 13.41 94 THR A C 1
ATOM 729 O O . THR A 1 94 ? -1.412 18.987 -2.970 1.00 14.38 94 THR A O 1
ATOM 733 N N . THR A 1 95 ? -0.685 20.886 -1.964 1.00 13.92 95 THR A N 1
ATOM 734 C CA . THR A 1 95 ? 0.636 20.924 -2.575 1.00 14.32 95 THR A CA 1
ATOM 735 C C . THR A 1 95 ? 1.685 21.195 -1.501 1.00 14.65 95 THR A C 1
ATOM 736 O O . THR A 1 95 ? 1.499 22.067 -0.642 1.00 13.49 95 THR A O 1
ATOM 740 N N . LEU A 1 96 ? 2.799 20.452 -1.583 1.00 14.26 96 LEU A N 1
ATOM 741 C CA . LEU A 1 96 ? 3.987 20.633 -0.748 1.00 14.18 96 LEU A CA 1
ATOM 742 C C . LEU A 1 96 ? 4.229 22.086 -0.367 1.00 15.10 96 LEU A C 1
ATOM 743 O O . LEU A 1 96 ? 4.375 22.943 -1.247 1.00 15.95 96 LEU A O 1
ATOM 748 N N . GLY A 1 97 ? 4.273 22.371 0.939 1.00 14.71 97 GLY A N 1
ATOM 749 C CA . GLY A 1 97 ? 4.733 23.656 1.436 1.00 15.20 97 GLY A CA 1
ATOM 750 C C . GLY A 1 97 ? 3.765 24.801 1.260 1.00 16.78 97 GLY A C 1
ATOM 751 O O . GLY A 1 97 ? 4.117 25.937 1.586 1.00 18.29 97 GLY A O 1
ATOM 752 N N A 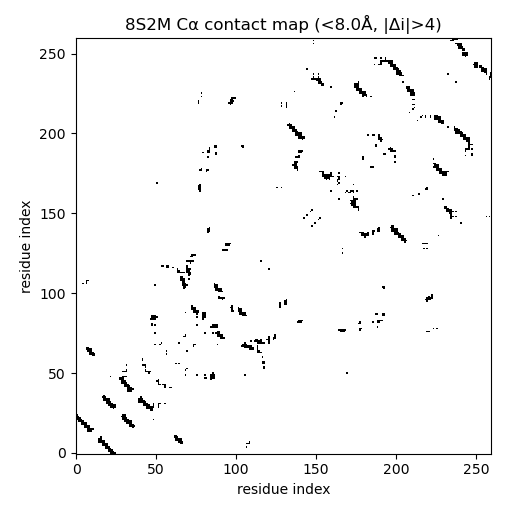GLN A 1 98 ? 2.556 24.551 0.761 0.34 15.47 98 GLN A N 1
ATOM 753 N N B GLN A 1 98 ? 2.558 24.542 0.765 0.66 15.42 98 GLN A N 1
ATOM 754 C CA A GLN A 1 98 ? 1.628 25.629 0.450 0.34 15.92 98 GLN A CA 1
ATOM 755 C CA B GLN A 1 98 ? 1.603 25.586 0.435 0.66 15.83 98 GLN A CA 1
ATOM 756 C C A GLN A 1 98 ? 0.296 25.403 1.155 0.34 15.64 98 GLN A C 1
ATOM 757 C C B GLN A 1 98 ? 0.295 25.385 1.183 0.66 15.62 98 GLN A C 1
ATOM 758 O O A GLN A 1 98 ? -0.269 24.301 1.073 0.34 14.44 98 GLN A O 1
ATOM 759 O O B GLN A 1 98 ? -0.266 24.284 1.146 0.66 14.42 98 GLN A O 1
ATOM 770 N N . PRO A 1 99 ? -0.244 26.409 1.839 1.00 15.23 99 PRO A N 1
ATOM 771 C CA . PRO A 1 99 ? -1.600 26.277 2.387 1.00 14.56 99 PRO A CA 1
ATOM 772 C C . PRO A 1 99 ? -2.617 26.187 1.256 1.00 14.69 99 PRO A C 1
ATOM 773 O O . PRO A 1 99 ? -2.387 26.659 0.139 1.00 16.06 99 PRO A O 1
ATOM 777 N N . GLY A 1 100 ? -3.756 25.565 1.546 1.00 14.09 100 GLY A N 1
ATOM 778 C CA . GLY A 1 100 ? -4.760 25.366 0.513 1.00 14.98 100 GLY A CA 1
ATOM 779 C C . GLY A 1 100 ? -5.538 26.647 0.246 1.00 15.38 100 GLY A C 1
ATOM 780 O O . GLY A 1 100 ? -5.870 27.403 1.160 1.00 15.83 100 GLY A O 1
ATOM 781 N N . LEU A 1 101 ? -5.823 26.891 -1.034 1.00 15.40 101 LEU A N 1
ATOM 782 C CA . LEU A 1 101 ? -6.487 28.094 -1.514 1.00 16.11 101 LEU A CA 1
ATOM 783 C C . LEU A 1 101 ? -7.866 27.749 -2.063 1.00 16.42 101 LEU A C 1
ATOM 784 O O . LEU A 1 101 ? -8.141 26.594 -2.403 1.00 15.42 101 LEU A O 1
ATOM 789 N N . PRO A 1 102 ? -8.762 28.736 -2.177 1.00 17.37 102 PRO A N 1
ATOM 790 C CA . PRO A 1 102 ? -10.099 28.448 -2.726 1.00 17.17 102 PRO A CA 1
ATOM 791 C C . PRO A 1 102 ? -10.070 27.754 -4.077 1.00 15.64 102 PRO A C 1
ATOM 792 O O . PRO A 1 102 ? -10.887 26.867 -4.332 1.00 16.40 102 PRO A O 1
ATOM 796 N N . GLU A 1 103 ? -9.145 28.149 -4.955 1.00 16.13 103 GLU A N 1
ATOM 797 C CA . GLU A 1 103 ? -9.055 27.544 -6.276 1.00 17.54 103 GLU A CA 1
ATOM 798 C C . GLU A 1 103 ? -8.645 26.081 -6.223 1.00 18.39 103 GLU A C 1
ATOM 799 O O . GLU A 1 103 ? -8.769 25.384 -7.237 1.00 19.11 103 GLU A O 1
ATOM 805 N N . ASN A 1 104 ? -8.157 25.598 -5.078 1.00 14.95 104 ASN A N 1
ATOM 806 C CA . ASN A 1 104 ? -7.789 24.196 -4.910 1.00 13.90 104 ASN A CA 1
ATOM 807 C C . ASN A 1 104 ? -8.947 23.332 -4.436 1.00 13.13 104 ASN A C 1
ATOM 808 O O . ASN A 1 104 ? -8.781 22.112 -4.301 1.00 13.55 104 ASN A O 1
ATOM 813 N N . GLN A 1 105 ? -10.110 23.928 -4.171 1.00 13.30 105 GLN A N 1
ATOM 814 C CA . GLN A 1 105 ? -11.243 23.150 -3.688 1.00 12.35 105 GLN A CA 1
ATOM 815 C C . GLN A 1 105 ? -11.783 22.237 -4.786 1.00 13.42 105 GLN A C 1
ATOM 816 O O . GLN A 1 105 ? -11.772 22.579 -5.974 1.00 15.25 105 GLN A O 1
ATOM 822 N N . VAL A 1 106 ? -12.283 21.069 -4.369 1.00 12.41 106 VAL A N 1
ATOM 823 C CA . VAL A 1 106 ? -12.841 20.055 -5.260 1.00 13.24 106 VAL A CA 1
ATOM 824 C C . VAL A 1 106 ? -14.046 19.414 -4.577 1.00 13.01 106 VAL A C 1
ATOM 825 O O . VAL A 1 106 ? -14.183 19.441 -3.350 1.00 13.87 106 VAL A O 1
ATOM 829 N N . HIS A 1 107 ? -14.913 18.817 -5.387 1.00 12.58 107 HIS A N 1
ATOM 830 C CA . HIS A 1 107 ? -15.984 17.950 -4.908 1.00 12.32 107 HIS A CA 1
ATOM 831 C C . HIS A 1 107 ? -15.431 16.525 -4.881 1.00 13.62 107 HIS A C 1
ATOM 832 O O . HIS A 1 107 ? -14.835 16.062 -5.864 1.00 13.32 107 HIS A O 1
ATOM 839 N N . ILE A 1 108 ? -15.610 15.833 -3.754 1.00 11.88 108 ILE A N 1
ATOM 840 C CA . ILE A 1 108 ? -14.931 14.556 -3.569 1.00 11.20 108 ILE A CA 1
ATOM 841 C C . ILE A 1 108 ? -15.401 13.484 -4.535 1.00 12.96 108 ILE A C 1
ATOM 842 O O . ILE A 1 108 ? -14.692 12.489 -4.705 1.00 12.35 108 ILE A O 1
ATOM 847 N N . PHE A 1 109 ? -16.574 13.636 -5.160 1.00 12.76 109 PHE A N 1
ATOM 848 C CA . PHE A 1 109 ? -17.041 12.630 -6.101 1.00 13.28 109 PHE A CA 1
ATOM 849 C C . PHE A 1 109 ? -16.910 13.062 -7.557 1.00 14.62 109 PHE A C 1
ATOM 850 O O . PHE A 1 109 ? -17.370 12.337 -8.445 1.00 15.33 109 PHE A O 1
ATOM 858 N N . ASP A 1 110 ? -16.265 14.199 -7.822 1.00 13.81 110 ASP A N 1
ATOM 859 C CA . ASP A 1 110 ? -15.927 14.550 -9.194 1.00 15.29 110 ASP A CA 1
ATOM 860 C C . ASP A 1 110 ? -14.841 13.606 -9.709 1.00 13.98 110 ASP A C 1
ATOM 861 O O . ASP A 1 110 ? -14.089 12.999 -8.943 1.00 14.23 110 ASP A O 1
ATOM 866 N N . PHE A 1 111 ? -14.774 13.478 -11.027 1.00 14.37 111 PHE A N 1
ATOM 867 C CA . PHE A 1 111 ? -13.884 12.516 -11.656 1.00 14.23 111 PHE A CA 1
ATOM 868 C C . PHE A 1 111 ? -12.415 12.859 -11.418 1.00 14.48 111 PHE A C 1
ATOM 869 O O . PHE A 1 111 ? -12.008 14.027 -11.449 1.00 15.90 111 PHE A O 1
ATOM 877 N N . GLU A 1 112 ? -11.608 11.817 -11.216 1.00 14.49 112 GLU A N 1
ATOM 878 C CA . GLU A 1 112 ? -10.154 11.958 -11.197 1.00 14.04 112 GLU A CA 1
ATOM 879 C C . GLU A 1 112 ? -9.555 10.611 -11.553 1.00 13.78 112 GLU A C 1
ATOM 880 O O . GLU A 1 112 ? -9.969 9.592 -10.995 1.00 14.76 112 GLU A O 1
ATOM 886 N N . ASP A 1 113 ? -8.580 10.595 -12.459 1.00 15.15 113 ASP A N 1
ATOM 887 C CA . ASP A 1 113 ? -7.895 9.347 -12.783 1.00 16.26 113 ASP A CA 1
ATOM 888 C C . ASP A 1 113 ? -6.387 9.386 -12.539 1.00 16.91 113 ASP A C 1
ATOM 889 O O . ASP A 1 113 ? -5.703 8.406 -12.837 1.00 17.40 113 ASP A O 1
ATOM 894 N N . LYS A 1 114 ? -5.857 10.454 -11.958 1.00 15.79 114 LYS A N 1
ATOM 895 C CA . LYS A 1 114 ? -4.438 10.546 -11.628 1.00 16.57 114 LYS A CA 1
ATOM 896 C C . LYS A 1 114 ? -4.248 10.429 -10.120 1.00 14.84 114 LYS A C 1
ATOM 897 O O . LYS A 1 114 ? -4.945 11.091 -9.345 1.00 14.99 114 LYS A O 1
ATOM 903 N N . TYR A 1 115 ? -3.293 9.594 -9.712 1.00 15.36 115 TYR A N 1
ATOM 904 C CA . TYR A 1 115 ? -2.860 9.504 -8.313 1.00 15.19 115 TYR A CA 1
ATOM 905 C C . TYR A 1 115 ? -3.983 9.042 -7.385 1.00 13.28 115 TYR A C 1
ATOM 906 O O . TYR A 1 115 ? -4.057 9.446 -6.219 1.00 14.21 115 TYR A O 1
ATOM 915 N N . VAL A 1 116 ? -4.836 8.149 -7.896 1.00 14.22 116 VAL A N 1
ATOM 916 C CA . VAL A 1 116 ? -5.947 7.594 -7.123 1.00 13.75 116 VAL A CA 1
ATOM 917 C C . VAL A 1 116 ? -5.769 6.116 -6.787 1.00 13.85 116 VAL A C 1
ATOM 918 O O . VAL A 1 116 ? -6.566 5.578 -5.994 1.00 15.06 116 VAL A O 1
ATOM 922 N N A ASP A 1 117 ? -4.797 5.424 -7.382 0.44 14.25 117 ASP A N 1
ATOM 923 N N B ASP A 1 117 ? -4.750 5.447 -7.329 0.56 14.22 117 ASP A N 1
ATOM 924 C CA A ASP A 1 117 ? -4.557 4.021 -7.032 0.44 15.45 117 ASP A CA 1
ATOM 925 C CA B ASP A 1 117 ? -4.529 4.025 -7.049 0.56 15.43 117 ASP A CA 1
ATOM 926 C C A ASP A 1 117 ? -3.689 3.946 -5.778 0.44 14.72 117 ASP A C 1
ATOM 927 C C B ASP A 1 117 ? -3.725 3.845 -5.758 0.56 14.66 117 ASP A C 1
ATOM 928 O O A ASP A 1 117 ? -2.530 3.527 -5.795 0.44 16.11 117 ASP A O 1
ATOM 929 O O B ASP A 1 117 ? -2.650 3.247 -5.734 0.56 16.48 117 ASP A O 1
ATOM 938 N N . ILE A 1 118 ? -4.291 4.380 -4.673 1.00 13.32 118 ILE A N 1
ATOM 939 C CA . ILE A 1 118 ? -3.631 4.516 -3.377 1.00 14.87 118 ILE A CA 1
ATOM 940 C C . ILE A 1 118 ? -4.665 4.208 -2.295 1.00 14.11 118 ILE A C 1
ATOM 941 O O . ILE A 1 118 ? -5.865 4.386 -2.502 1.00 13.85 118 ILE A O 1
ATOM 946 N N . THR A 1 119 ? -4.204 3.740 -1.135 1.00 14.06 119 THR A N 1
ATOM 947 C CA . THR A 1 119 ? -5.139 3.396 -0.066 1.00 12.92 119 THR A CA 1
ATOM 948 C C . THR A 1 119 ? -5.496 4.626 0.762 1.00 12.90 119 THR A C 1
ATOM 949 O O . THR A 1 119 ? -4.754 5.614 0.781 1.00 13.00 119 THR A O 1
ATOM 953 N N . PRO A 1 120 ? -6.619 4.586 1.478 1.00 13.34 120 PRO A N 1
ATOM 954 C CA . PRO A 1 120 ? -6.918 5.673 2.428 1.00 14.14 120 PRO A CA 1
ATOM 955 C C . PRO A 1 120 ? -5.797 5.941 3.425 1.00 13.45 120 PRO A C 1
ATOM 956 O O . PRO A 1 120 ? -5.597 7.098 3.821 1.00 13.54 120 PRO A O 1
ATOM 960 N N . GLU A 1 121 ? -5.053 4.917 3.843 1.00 13.23 121 GLU A N 1
ATOM 961 C CA . GLU A 1 121 ? -3.939 5.163 4.752 1.00 13.79 121 GLU A CA 1
ATOM 962 C C . GLU A 1 121 ? -2.826 5.949 4.074 1.00 13.92 121 GLU A C 1
ATOM 963 O O . GLU A 1 121 ? -2.241 6.852 4.686 1.00 14.55 121 GLU A O 1
ATOM 969 N N . GLU A 1 122 ? -2.537 5.648 2.806 1.00 12.62 122 GLU A N 1
ATOM 970 C CA . GLU A 1 122 ? -1.523 6.416 2.091 1.00 13.96 122 GLU A CA 1
ATOM 971 C C . GLU A 1 122 ? -1.949 7.867 1.937 1.00 12.90 122 GLU A C 1
ATOM 972 O O . GLU A 1 122 ? -1.109 8.778 1.972 1.00 13.33 122 GLU A O 1
ATOM 978 N N . GLN A 1 123 ? -3.248 8.096 1.728 1.00 12.46 123 GLN A N 1
ATOM 979 C CA . GLN A 1 123 ? -3.779 9.457 1.652 1.00 13.00 123 GLN A CA 1
ATOM 980 C C . GLN A 1 123 ? -3.600 10.188 2.980 1.00 12.75 123 GLN A C 1
ATOM 981 O O . GLN A 1 123 ? -3.181 11.357 3.006 1.00 13.42 123 GLN A O 1
ATOM 987 N N . ARG A 1 124 ? -3.900 9.515 4.098 1.00 12.81 124 ARG A N 1
ATOM 988 C CA . ARG A 1 124 ? -3.681 10.125 5.404 1.00 13.88 124 ARG A CA 1
ATOM 989 C C . ARG A 1 124 ? -2.209 10.438 5.629 1.00 13.01 124 ARG A C 1
ATOM 990 O O . ARG A 1 124 ? -1.873 11.460 6.235 1.00 13.82 124 ARG A O 1
ATOM 998 N N . LYS A 1 125 ? -1.317 9.555 5.174 1.00 13.28 125 LYS A N 1
ATOM 999 C CA . LYS A 1 125 ? 0.118 9.774 5.352 1.00 13.16 125 LYS A CA 1
ATOM 1000 C C . LYS A 1 125 ? 0.593 10.976 4.540 1.00 13.93 125 LYS A C 1
ATOM 1001 O O . LYS A 1 125 ? 1.349 11.820 5.041 1.00 15.14 125 LYS A O 1
ATOM 1007 N N . PHE A 1 126 ? 0.162 11.070 3.277 1.00 13.11 126 PHE A N 1
ATOM 1008 C CA . PHE A 1 126 ? 0.487 12.240 2.466 1.00 13.32 126 PHE A CA 1
ATOM 1009 C C . PHE A 1 126 ? 0.000 13.492 3.162 1.00 12.28 126 PHE A C 1
ATOM 1010 O O . PHE A 1 126 ? 0.727 14.482 3.261 1.00 12.49 126 PHE A O 1
ATOM 1018 N N . HIS A 1 127 ? -1.218 13.449 3.695 1.00 12.96 127 HIS A N 1
ATOM 1019 C CA . HIS A 1 127 ? -1.763 14.630 4.345 1.00 11.48 127 HIS A CA 1
ATOM 1020 C C . HIS A 1 127 ? -0.951 15.028 5.575 1.00 12.47 127 HIS A C 1
ATOM 1021 O O . HIS A 1 127 ? -0.743 16.224 5.829 1.00 12.95 127 HIS A O 1
ATOM 1028 N N . SER A 1 128 ? -0.501 14.045 6.363 1.00 13.10 128 SER A N 1
ATOM 1029 C CA . SER A 1 128 ? 0.319 14.352 7.532 1.00 14.16 128 SER A CA 1
ATOM 1030 C C . SER A 1 128 ? 1.655 14.958 7.124 1.00 12.65 128 SER A C 1
ATOM 1031 O O . SER A 1 128 ? 2.140 15.901 7.763 1.00 14.98 128 SER A O 1
ATOM 1034 N N . GLN A 1 129 ? 2.275 14.413 6.072 1.00 13.77 129 GLN A N 1
ATOM 1035 C CA . GLN A 1 129 ? 3.535 14.973 5.601 1.00 13.18 129 GLN A CA 1
ATOM 1036 C C . GLN A 1 129 ? 3.323 16.376 5.029 1.00 13.43 129 GLN A C 1
ATOM 1037 O O . GLN A 1 129 ? 4.159 17.272 5.226 1.00 14.01 129 GLN A O 1
ATOM 1043 N N . TRP A 1 130 ? 2.181 16.603 4.374 1.00 12.34 130 TRP A N 1
ATOM 1044 C CA . TRP A 1 130 ? 1.848 17.936 3.874 1.00 11.99 130 TRP A CA 1
ATOM 1045 C C . TRP A 1 130 ? 1.683 18.928 5.016 1.00 13.22 130 TRP A C 1
ATOM 1046 O O . TRP A 1 130 ? 2.193 20.056 4.953 1.00 13.89 130 TRP A O 1
ATOM 1057 N N . PHE A 1 131 ? 0.935 18.544 6.055 1.00 13.32 131 PHE A N 1
ATOM 1058 C CA . PHE A 1 131 ? 0.726 19.445 7.182 1.00 13.56 131 PHE A CA 1
ATOM 1059 C C . PHE A 1 131 ? 2.054 19.821 7.824 1.00 15.62 131 PHE A C 1
ATOM 1060 O O . PHE A 1 131 ? 2.266 20.981 8.207 1.00 16.16 131 PHE A O 1
ATOM 1068 N N . GLU A 1 132 ? 2.983 18.864 7.907 1.00 14.96 132 GLU A N 1
ATOM 1069 C CA . GLU A 1 132 ? 4.289 19.145 8.482 1.00 16.60 132 GLU A CA 1
ATOM 1070 C C . GLU A 1 132 ? 5.148 19.988 7.550 1.00 16.77 132 GLU A C 1
ATOM 1071 O O . GLU A 1 132 ? 6.086 20.645 8.018 1.00 20.71 132 GLU A O 1
ATOM 1077 N N . SER A 1 133 ? 4.858 19.978 6.245 1.00 16.47 133 SER A N 1
ATOM 1078 C CA . SER A 1 133 ? 5.636 20.751 5.281 1.00 16.67 133 SER A CA 1
ATOM 1079 C C . SER A 1 133 ? 5.398 22.245 5.390 1.00 17.37 133 SER A C 1
ATOM 1080 O O . SER A 1 133 ? 6.162 23.012 4.790 1.00 19.82 133 SER A O 1
ATOM 1083 N N . LEU A 1 134 ? 4.383 22.674 6.140 1.00 17.08 134 LEU A N 1
ATOM 1084 C CA . LEU A 1 134 ? 4.097 24.093 6.311 1.00 16.72 134 LEU A CA 1
ATOM 1085 C C . LEU A 1 134 ? 4.937 24.694 7.432 1.00 26.23 134 LEU A C 1
ATOM 1086 O O . LEU A 1 134 ? 4.819 25.885 7.718 1.00 31.66 134 LEU A O 1
ATOM 1091 N N . ASP B 2 10 ? -14.339 40.564 23.482 1.00 36.94 9 ASP B N 1
ATOM 1092 C CA . ASP B 2 10 ? -15.007 41.358 22.452 1.00 33.89 9 ASP B CA 1
ATOM 1093 C C . ASP B 2 10 ? -15.809 40.465 21.505 1.00 27.29 9 ASP B C 1
ATOM 1094 O O . ASP B 2 10 ? -15.331 39.419 21.063 1.00 28.40 9 ASP B O 1
ATOM 1099 N N . TYR B 2 11 ? -17.028 40.887 21.190 1.00 24.16 10 TYR B N 1
ATOM 1100 C CA . TYR B 2 11 ? -17.901 40.110 20.322 1.00 20.82 10 TYR B CA 1
ATOM 1101 C C . TYR B 2 11 ? -17.609 40.389 18.854 1.00 20.88 10 TYR B C 1
ATOM 1102 O O . TYR B 2 11 ? -17.289 41.520 18.475 1.00 24.22 10 TYR B O 1
ATOM 1111 N N . ILE B 2 12 ? -17.728 39.353 18.026 1.00 17.77 11 ILE B N 1
ATOM 1112 C CA . ILE B 2 12 ? -17.535 39.492 16.588 1.00 17.76 11 ILE B CA 1
ATOM 1113 C C . ILE B 2 12 ? -18.616 38.722 15.848 1.00 17.19 11 ILE B C 1
ATOM 1114 O O . ILE B 2 12 ? -19.120 37.693 16.316 1.00 16.51 11 ILE B O 1
ATOM 1119 N N . ILE B 2 13 ? -18.937 39.213 14.656 1.00 16.85 12 ILE B N 1
ATOM 1120 C CA . ILE B 2 13 ? -19.839 38.532 13.738 1.00 14.98 12 ILE B CA 1
ATOM 1121 C C . ILE B 2 13 ? -19.039 37.543 12.904 1.00 15.51 12 ILE B C 1
ATOM 1122 O O . ILE B 2 13 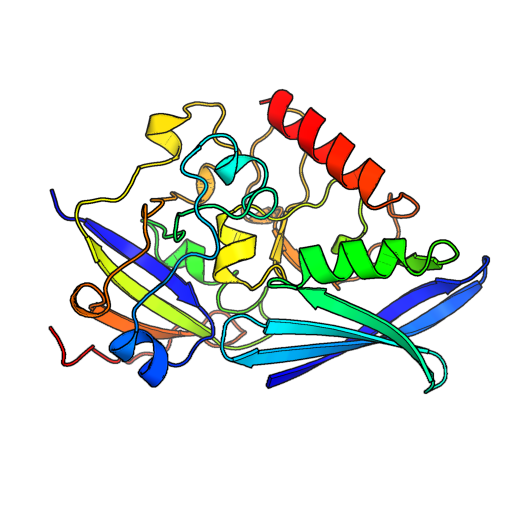? -18.028 37.920 12.300 1.00 16.75 12 ILE B O 1
ATOM 1127 N N . THR B 2 14 ? -19.493 36.291 12.837 1.00 13.72 13 THR B N 1
ATOM 1128 C CA . THR B 2 14 ? -18.931 35.334 11.893 1.00 12.71 13 THR B CA 1
ATOM 1129 C C . THR B 2 14 ? -20.061 34.596 11.182 1.00 13.29 13 THR B C 1
ATOM 1130 O O . THR B 2 14 ? -21.247 34.752 11.513 1.00 14.13 13 THR B O 1
ATOM 1134 N N . TYR B 2 15 ? -19.673 33.792 10.192 1.00 12.52 14 TYR B N 1
ATOM 1135 C CA . TYR B 2 15 ? -20.611 33.170 9.269 1.00 12.10 14 TYR B CA 1
ATOM 1136 C C . TYR B 2 15 ? -20.290 31.693 9.125 1.00 11.87 14 TYR B C 1
ATOM 1137 O O . TYR B 2 15 ? -19.146 31.270 9.309 1.00 13.37 14 TYR B O 1
ATOM 1146 N N . ARG B 2 16 ? -21.304 30.904 8.769 1.00 13.41 15 ARG B N 1
ATOM 1147 C CA . ARG B 2 16 ? -21.112 29.468 8.606 1.00 13.34 15 ARG B CA 1
ATOM 1148 C C . ARG B 2 16 ? -22.062 28.944 7.542 1.00 12.97 15 ARG B C 1
ATOM 1149 O O . ARG B 2 16 ? -23.267 29.233 7.590 1.00 13.37 15 ARG B O 1
ATOM 1157 N N . GLY B 2 17 ? -21.539 28.164 6.602 1.00 12.29 16 GLY B N 1
ATOM 1158 C CA . GLY B 2 17 ? -22.404 27.445 5.693 1.00 13.01 16 GLY B CA 1
ATOM 1159 C C . GLY B 2 17 ? -22.865 26.156 6.351 1.00 14.74 16 GLY B C 1
ATOM 1160 O O . GLY B 2 17 ? -22.111 25.493 7.061 1.00 14.74 16 GLY B O 1
ATOM 1161 N N . ASP B 2 18 ? -24.123 25.804 6.110 1.00 15.38 17 ASP B N 1
ATOM 1162 C CA . ASP B 2 18 ? -24.725 24.654 6.765 1.00 16.82 17 ASP B CA 1
ATOM 1163 C C . ASP B 2 18 ? -25.995 24.304 6.005 1.00 17.79 17 ASP B C 1
ATOM 1164 O O . ASP B 2 18 ? -26.758 25.196 5.630 1.00 19.57 17 ASP B O 1
ATOM 1169 N N . THR B 2 19 ? -26.203 23.020 5.750 1.00 18.50 18 THR B N 1
ATOM 1170 C CA . THR B 2 19 ? -27.417 22.604 5.061 1.00 20.67 18 THR B CA 1
ATOM 1171 C C . THR B 2 19 ? -28.585 22.362 6.000 1.00 21.50 18 THR B C 1
ATOM 1172 O O . THR B 2 19 ? -29.698 22.128 5.520 1.00 22.20 18 THR B O 1
ATOM 1176 N N . ARG B 2 20 ? -28.365 22.381 7.309 1.00 18.53 19 ARG B N 1
ATOM 1177 C CA . ARG B 2 20 ? -29.447 22.068 8.226 1.00 18.79 19 ARG B CA 1
ATOM 1178 C C . ARG B 2 20 ? -30.459 23.205 8.283 1.00 19.53 19 ARG B C 1
ATOM 1179 O O . ARG B 2 20 ? -30.125 24.377 8.086 1.00 19.02 19 ARG B O 1
ATOM 1187 N N . SER B 2 21 ? -31.710 22.834 8.561 1.00 20.42 20 SER B N 1
ATOM 1188 C CA . SER B 2 21 ? -32.822 23.778 8.581 1.00 19.99 20 SER B CA 1
ATOM 1189 C C . SER B 2 21 ? -32.660 24.812 9.692 1.00 16.16 20 SER B C 1
ATOM 1190 O O . SER B 2 21 ? -32.118 24.524 10.761 1.00 18.99 20 SER B O 1
ATOM 1193 N N . PHE B 2 22 ? -33.138 26.038 9.437 1.00 17.18 21 PHE B N 1
ATOM 1194 C CA . PHE B 2 22 ? -33.116 27.039 10.500 1.00 17.72 21 PHE B CA 1
ATOM 1195 C C . PHE B 2 22 ? -34.059 26.668 11.634 1.00 18.62 21 PHE B C 1
ATOM 1196 O O . PHE B 2 22 ? -33.854 27.100 12.773 1.00 18.41 21 PHE B O 1
ATOM 1204 N N . THR B 2 23 ? -35.099 25.884 11.350 1.00 17.63 22 THR B N 1
ATOM 1205 C CA . THR B 2 23 ? -35.938 25.393 12.433 1.00 22.77 22 THR B CA 1
ATOM 1206 C C . THR B 2 23 ? -35.107 24.584 13.420 1.00 21.54 22 THR B C 1
ATOM 1207 O O . THR B 2 23 ? -35.246 24.747 14.638 1.00 24.91 22 THR B O 1
ATOM 1211 N N . GLU B 2 24 ? -34.205 23.740 12.914 1.00 19.43 23 GLU B N 1
ATOM 1212 C CA . GLU B 2 24 ? -33.336 22.974 13.802 1.00 21.45 23 GLU B CA 1
ATOM 1213 C C . GLU B 2 24 ? -32.272 23.869 14.430 1.00 18.23 23 GLU B C 1
ATOM 1214 O O . GLU B 2 24 ? -32.022 23.795 15.640 1.00 20.92 23 GLU B O 1
ATOM 1220 N N . ILE B 2 25 ? -31.635 24.725 13.624 1.00 16.95 24 ILE B N 1
ATOM 1221 C CA . ILE B 2 25 ? -30.485 25.482 14.111 1.00 16.85 24 ILE B CA 1
ATOM 1222 C C . ILE B 2 25 ? -30.909 26.561 15.103 1.00 16.76 24 ILE B C 1
ATOM 1223 O O . ILE B 2 25 ? -30.252 26.761 16.132 1.00 17.73 24 ILE B O 1
ATOM 1228 N N . PHE B 2 26 ? -32.001 27.280 14.820 1.00 15.55 25 PHE B N 1
ATOM 1229 C CA . PHE B 2 26 ? -32.451 28.297 15.762 1.00 17.65 25 PHE B CA 1
ATOM 1230 C C . PHE B 2 26 ? -32.906 27.677 17.079 1.00 18.22 25 PHE B C 1
ATOM 1231 O O . PHE B 2 26 ? -32.932 28.371 18.103 1.00 18.80 25 PHE B O 1
ATOM 1239 N N . ASP B 2 27 ? -33.269 26.395 17.067 1.00 18.07 26 ASP B N 1
ATOM 1240 C CA . ASP B 2 27 ? -33.668 25.687 18.276 1.00 19.99 26 ASP B CA 1
ATOM 1241 C C . ASP B 2 27 ? -32.444 25.198 19.044 1.00 20.06 26 ASP B C 1
ATOM 1242 O O . ASP B 2 27 ? -32.274 25.525 20.225 1.00 22.05 26 ASP B O 1
ATOM 1247 N N . LYS B 2 28 ? -31.554 24.454 18.374 1.00 19.97 27 LYS B N 1
ATOM 1248 C CA . LYS B 2 28 ? -30.495 23.712 19.052 1.00 20.22 27 LYS B CA 1
ATOM 1249 C C . LYS B 2 28 ? -29.125 24.372 18.973 1.00 19.14 27 LYS B C 1
ATOM 1250 O O . LYS B 2 28 ? -28.224 23.968 19.715 1.00 22.01 27 LYS B O 1
ATOM 1256 N N . GLY B 2 29 ? -28.935 25.350 18.098 1.00 18.51 28 GLY B N 1
ATOM 1257 C CA . GLY B 2 29 ? -27.615 25.915 17.906 1.00 17.33 28 GLY B CA 1
ATOM 1258 C C . GLY B 2 29 ? -26.702 24.985 17.124 1.00 16.77 28 GLY B C 1
ATOM 1259 O O . GLY B 2 29 ? -27.140 24.015 16.496 1.00 19.05 28 GLY B O 1
ATOM 1260 N N . PHE B 2 30 ? -25.402 25.298 17.164 1.00 16.13 29 PHE B N 1
ATOM 1261 C CA . PHE B 2 30 ? -24.364 24.502 16.503 1.00 15.44 29 PHE B CA 1
ATOM 1262 C C . PHE B 2 30 ? -23.588 23.719 17.557 1.00 17.15 29 PHE B C 1
ATOM 1263 O O . PHE B 2 30 ? -22.854 24.304 18.359 1.00 17.05 29 PHE B O 1
ATOM 1271 N N . GLU B 2 31 ? -23.719 22.401 17.532 1.00 16.67 30 GLU B N 1
ATOM 1272 C CA . GLU B 2 31 ? -23.035 21.521 18.470 1.00 17.73 30 GLU B CA 1
ATOM 1273 C C . GLU B 2 31 ? -21.824 20.869 17.807 1.00 17.29 30 GLU B C 1
ATOM 1274 O O . GLU B 2 31 ? -21.764 20.731 16.586 1.00 17.88 30 GLU B O 1
ATOM 1280 N N . THR B 2 32 ? -20.844 20.493 18.623 1.00 17.40 31 THR B N 1
ATOM 1281 C CA . THR B 2 32 ? -19.635 19.847 18.126 1.00 17.06 31 THR B CA 1
ATOM 1282 C C . THR B 2 32 ? -19.800 18.329 18.131 1.00 18.34 31 THR B C 1
ATOM 1283 O O . THR B 2 32 ? -20.711 17.780 18.750 1.00 19.29 31 THR B O 1
ATOM 1287 N N . LEU B 2 33 ? -18.879 17.644 17.443 1.00 17.33 32 LEU B N 1
ATOM 1288 C CA . LEU B 2 33 ? -18.962 16.199 17.267 1.00 18.67 32 LEU B CA 1
ATOM 1289 C C . LEU B 2 33 ? -18.068 15.418 18.222 1.00 17.97 32 LEU B C 1
ATOM 1290 O O . LEU B 2 33 ? -18.185 14.190 18.289 1.00 19.49 32 LEU B O 1
ATOM 1295 N N . GLY B 2 34 ? -17.167 16.081 18.938 1.00 16.96 33 GLY B N 1
ATOM 1296 C CA . GLY B 2 34 ? -16.311 15.387 19.871 1.00 17.68 33 GLY B CA 1
ATOM 1297 C C . GLY B 2 34 ? -15.672 16.323 20.871 1.00 17.47 33 GLY B C 1
ATOM 1298 O O . GLY B 2 34 ? -15.786 17.545 20.773 1.00 16.69 33 GLY B O 1
ATOM 1299 N N . PRO B 2 35 ? -14.965 15.760 21.848 1.00 18.12 34 PRO B N 1
ATOM 1300 C CA . PRO B 2 35 ? -14.414 16.559 22.950 1.00 18.41 34 PRO B CA 1
ATOM 1301 C C . PRO B 2 35 ? -12.983 17.065 22.796 1.00 19.48 34 PRO B C 1
ATOM 1302 O O . PRO B 2 35 ? -12.508 17.743 23.713 1.00 20.93 34 PRO B O 1
ATOM 1306 N N . SER B 2 36 ? -12.272 16.795 21.704 1.00 18.40 35 SER B N 1
ATOM 1307 C CA . SER B 2 36 ? -10.869 17.202 21.635 1.00 18.09 35 SER B CA 1
ATOM 1308 C C . SER B 2 36 ? -10.740 18.721 21.568 1.00 17.52 35 SER B C 1
ATOM 1309 O O . SER B 2 36 ? -11.340 19.372 20.708 1.00 17.41 35 SER B O 1
ATOM 1312 N N . LYS B 2 37 ? -9.919 19.283 22.449 1.00 18.88 36 LYS B N 1
ATOM 1313 C CA . LYS B 2 37 ? -9.717 20.726 22.515 1.00 20.93 36 LYS B CA 1
ATOM 1314 C C . LYS B 2 37 ? -8.423 21.169 21.841 1.00 21.32 36 LYS B C 1
ATOM 1315 O O . LYS B 2 37 ? -8.066 22.350 21.914 1.00 24.83 36 LYS B O 1
ATOM 1321 N N . ASP B 2 38 ? -7.730 20.251 21.172 1.00 20.73 37 ASP B N 1
ATOM 1322 C CA . ASP B 2 38 ? -6.405 20.495 20.608 1.00 21.73 37 ASP B CA 1
ATOM 1323 C C . ASP B 2 38 ? -6.575 21.184 19.253 1.00 21.14 37 ASP B C 1
ATOM 1324 O O . ASP B 2 38 ? -7.061 20.580 18.290 1.00 20.48 37 ASP B O 1
ATOM 1329 N N . LEU B 2 39 ? -6.198 22.466 19.180 1.00 19.60 38 LEU B N 1
ATOM 1330 C CA . LEU B 2 39 ? -6.404 23.237 17.955 1.00 21.68 38 LEU B CA 1
ATOM 1331 C C . LEU B 2 39 ? -5.505 22.749 16.828 1.00 19.97 38 LEU B C 1
ATOM 1332 O O . LEU B 2 39 ? -5.909 22.763 15.657 1.00 18.39 38 LEU B O 1
ATOM 1337 N N A TYR B 2 40 ? -4.278 22.330 17.149 0.54 20.59 39 TYR B N 1
ATOM 1338 N N B TYR B 2 40 ? -4.289 22.317 17.164 0.46 20.59 39 TYR B N 1
ATOM 1339 C CA A TYR B 2 40 ? -3.408 21.762 16.123 0.54 20.08 39 TYR B CA 1
ATOM 1340 C CA B TYR B 2 40 ? -3.382 21.754 16.172 0.46 20.08 39 TYR B CA 1
ATOM 1341 C C A TYR B 2 40 ? -4.045 20.527 15.500 0.54 19.53 39 TYR B C 1
ATOM 1342 C C B TYR B 2 40 ? -3.983 20.511 15.525 0.46 19.55 39 TYR B C 1
ATOM 1343 O O A TYR B 2 40 ? -4.086 20.387 14.272 0.54 19.71 39 TYR B O 1
ATOM 1344 O O B TYR B 2 40 ? -3.937 20.352 14.300 0.46 19.80 39 TYR B O 1
ATOM 1361 N N . LYS B 2 41 ? -4.557 19.619 16.336 1.00 19.41 40 LYS B N 1
ATOM 1362 C CA . LYS B 2 41 ? -5.195 18.417 15.803 1.00 18.54 40 LYS B CA 1
ATOM 1363 C C . LYS B 2 41 ? -6.447 18.761 15.004 1.00 15.93 40 LYS B C 1
ATOM 1364 O O . LYS B 2 41 ? -6.758 18.092 14.010 1.00 16.37 40 LYS B O 1
ATOM 1370 N N . HIS B 2 42 ? -7.192 19.782 15.441 1.00 16.29 41 HIS B N 1
ATOM 1371 C CA . HIS B 2 42 ? -8.348 20.270 14.690 1.00 16.17 41 HIS B CA 1
ATOM 1372 C C . HIS B 2 42 ? -7.939 20.687 13.283 1.00 15.46 41 HIS B C 1
ATOM 1373 O O . HIS B 2 42 ? -8.593 20.321 12.295 1.00 15.67 41 HIS B O 1
ATOM 1380 N N . ALA B 2 43 ? -6.850 21.455 13.177 1.00 15.09 42 ALA B N 1
ATOM 1381 C CA . ALA B 2 43 ? -6.394 21.949 11.881 1.00 14.91 42 ALA B CA 1
ATOM 1382 C C . ALA B 2 43 ? -5.884 20.818 10.991 1.00 14.26 42 ALA B C 1
ATOM 1383 O O . ALA B 2 43 ? -6.067 20.859 9.768 1.00 14.94 42 ALA B O 1
ATOM 1385 N N . LEU B 2 44 ? -5.232 19.806 11.581 1.00 15.10 43 LEU B N 1
ATOM 1386 C CA . LEU B 2 44 ? -4.720 18.681 10.799 1.00 14.22 43 LEU B CA 1
ATOM 1387 C C . LEU B 2 44 ? -5.853 17.773 10.323 1.00 14.88 43 LEU B C 1
ATOM 1388 O O . LEU B 2 44 ? -5.915 17.399 9.145 1.00 16.21 43 LEU B O 1
ATOM 1393 N N . ASP B 2 45 ? -6.746 17.387 11.231 1.00 13.78 44 ASP B N 1
ATOM 1394 C CA . ASP B 2 45 ? -7.842 16.479 10.905 1.00 14.74 44 ASP B CA 1
ATOM 1395 C C . ASP B 2 45 ? -8.861 16.528 12.032 1.00 13.85 44 ASP B C 1
ATOM 1396 O O . ASP B 2 45 ? -8.664 15.892 13.073 1.00 15.20 44 ASP B O 1
ATOM 1401 N N . ASN B 2 46 ? -9.954 17.265 11.826 1.00 14.13 45 ASN B N 1
ATOM 1402 C CA . ASN B 2 46 ? -10.928 17.461 12.893 1.00 13.54 45 ASN B CA 1
ATOM 1403 C C . ASN B 2 46 ? -11.895 16.300 13.041 1.00 15.16 45 ASN B C 1
ATOM 1404 O O . ASN B 2 46 ? -12.836 16.399 13.839 1.00 15.17 45 ASN B O 1
ATOM 1409 N N . ARG B 2 47 ? -11.684 15.207 12.304 1.00 14.38 46 ARG B N 1
ATOM 1410 C CA . ARG B 2 47 ? -12.414 13.968 12.513 1.00 15.22 46 ARG B CA 1
ATOM 1411 C C . ARG B 2 47 ? -11.594 12.948 13.298 1.00 17.29 46 ARG B C 1
ATOM 1412 O O . ARG B 2 47 ? -12.162 11.998 13.850 1.00 19.35 46 ARG B O 1
ATOM 1420 N N . ALA B 2 48 ? -10.282 13.148 13.402 1.00 17.20 47 ALA B N 1
ATOM 1421 C CA . ALA B 2 48 ? -9.382 12.161 14.002 1.00 16.94 47 ALA B CA 1
ATOM 1422 C C . ALA B 2 48 ? -8.398 12.861 14.921 1.00 19.07 47 ALA B C 1
ATOM 1423 O O . ALA B 2 48 ? -7.259 13.155 14.537 1.00 22.34 47 ALA B O 1
ATOM 1425 N N . PRO B 2 49 ? -8.802 13.140 16.170 1.00 16.64 48 PRO B N 1
ATOM 1426 C CA . PRO B 2 49 ? -10.087 12.819 16.804 1.00 16.74 48 PRO B CA 1
ATOM 1427 C C . PRO B 2 49 ? -11.143 13.887 16.549 1.00 16.72 48 PRO B C 1
ATOM 1428 O O . PRO B 2 49 ? -10.789 15.023 16.233 1.00 16.75 48 PRO B O 1
ATOM 1432 N N . PRO B 2 50 ? -12.434 13.570 16.678 1.00 17.00 49 PRO B N 1
ATOM 1433 C CA . PRO B 2 50 ? -13.459 14.606 16.476 1.00 16.49 49 PRO B CA 1
ATOM 1434 C C . PRO B 2 50 ? -13.263 15.781 17.427 1.00 15.17 49 PRO B C 1
ATOM 1435 O O . PRO B 2 50 ? -13.139 15.612 18.642 1.00 17.29 49 PRO B O 1
ATOM 1439 N N . SER B 2 51 ? -13.221 16.983 16.862 1.00 15.88 50 SER B N 1
ATOM 1440 C CA . SER B 2 51 ? -12.791 18.150 17.622 1.00 16.54 50 SER B CA 1
ATOM 1441 C C . SER B 2 51 ? -13.971 18.903 18.232 1.00 16.07 50 SER B C 1
ATOM 1442 O O . SER B 2 51 ? -15.092 18.882 17.717 1.00 17.00 50 SER B O 1
ATOM 1445 N N . ASP B 2 52 ? -13.699 19.580 19.342 1.00 15.41 51 ASP B N 1
ATOM 1446 C CA . ASP B 2 52 ? -14.706 20.345 20.083 1.00 15.53 51 ASP B CA 1
ATOM 1447 C C . ASP B 2 52 ? -14.773 21.790 19.602 1.00 15.75 51 ASP B C 1
ATOM 1448 O O . ASP B 2 52 ? -14.722 22.728 20.390 1.00 16.38 51 ASP B O 1
ATOM 1453 N N . PHE B 2 53 ? -14.869 21.978 18.289 1.00 15.45 52 PHE B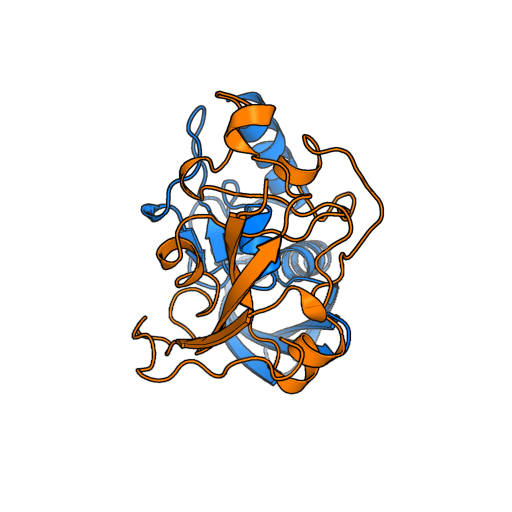 N 1
ATOM 1454 C CA . PHE B 2 53 ? -14.976 23.306 17.701 1.00 15.96 52 PHE B CA 1
ATOM 1455 C C . PHE B 2 53 ? -16.013 23.274 16.592 1.00 15.75 52 PHE B C 1
ATOM 1456 O O . PHE B 2 53 ? -16.110 22.292 15.845 1.00 16.43 52 PHE B O 1
ATOM 1464 N N . VAL B 2 54 ? -16.766 24.359 16.462 1.00 13.60 53 VAL B N 1
ATOM 1465 C CA . VAL B 2 54 ? -17.594 24.585 15.287 1.00 13.76 53 VAL B CA 1
ATOM 1466 C C . VAL B 2 54 ? -16.871 25.621 14.437 1.00 14.83 53 VAL B C 1
ATOM 1467 O O . VAL B 2 54 ? -16.500 26.692 14.931 1.00 14.65 53 VAL B O 1
ATOM 1471 N N A SER B 2 55 ? -16.667 25.302 13.162 0.41 14.11 54 SER B N 1
ATOM 1472 N N B SER B 2 55 ? -16.643 25.299 13.171 0.59 14.09 54 SER B N 1
ATOM 1473 C CA A SER B 2 55 ? -15.954 26.191 12.256 0.41 13.77 54 SER B CA 1
ATOM 1474 C CA B SER B 2 55 ? -15.916 26.198 12.287 0.59 13.74 54 SER B CA 1
ATOM 1475 C C A SER B 2 55 ? -16.855 27.320 11.781 0.41 13.71 54 SER B C 1
ATOM 1476 C C B SER B 2 55 ? -16.825 27.303 11.766 0.59 13.69 54 SER B C 1
ATOM 1477 O O A SER B 2 55 ? -18.015 27.100 11.420 0.41 14.45 54 SER B O 1
ATOM 1478 O O B SER B 2 55 ? -17.964 27.051 11.362 0.59 14.43 54 SER B O 1
ATOM 1483 N N . THR B 2 56 ? -16.309 28.534 11.786 1.00 13.92 55 THR B N 1
ATOM 1484 C CA . THR B 2 56 ? -16.967 29.714 11.228 1.00 13.38 55 THR B CA 1
ATOM 1485 C C . THR B 2 56 ? -15.909 30.561 10.531 1.00 12.49 55 THR B C 1
ATOM 1486 O O . THR B 2 56 ? -14.707 30.340 10.703 1.00 13.13 55 THR B O 1
ATOM 1490 N N . THR B 2 57 ? -16.345 31.549 9.744 1.00 12.80 56 THR B N 1
ATOM 1491 C CA . THR B 2 57 ? -15.419 32.427 9.038 1.00 12.09 56 THR B CA 1
ATOM 1492 C C . THR B 2 57 ? -15.816 33.884 9.216 1.00 13.53 56 THR B C 1
ATOM 1493 O O . THR B 2 57 ? -17.000 34.215 9.358 1.00 13.67 56 THR B O 1
ATOM 1497 N N . ILE B 2 58 ? -14.804 34.752 9.169 1.00 13.21 57 ILE B N 1
ATOM 1498 C CA . ILE B 2 58 ? -15.026 36.197 9.182 1.00 14.20 57 ILE B CA 1
ATOM 1499 C C . ILE B 2 58 ? -15.629 36.675 7.870 1.00 15.85 57 ILE B C 1
ATOM 1500 O O . ILE B 2 58 ? -16.299 37.718 7.826 1.00 15.66 57 ILE B O 1
ATOM 1505 N N . ASP B 2 59 ? -15.393 35.947 6.786 1.00 14.68 58 ASP B N 1
ATOM 1506 C CA . ASP B 2 59 ? -15.696 36.410 5.434 1.00 14.61 58 ASP B CA 1
ATOM 1507 C C . ASP B 2 59 ? -16.893 35.630 4.910 1.00 15.59 58 ASP B C 1
ATOM 1508 O O . ASP B 2 59 ? -16.773 34.420 4.642 1.00 15.95 58 ASP B O 1
ATOM 1513 N N . PRO B 2 60 ? -18.055 36.269 4.735 1.00 15.14 59 PRO B N 1
ATOM 1514 C CA . PRO B 2 60 ? -19.250 35.507 4.327 1.00 15.16 59 PRO B CA 1
ATOM 1515 C C . PRO B 2 60 ? -19.085 34.788 3.001 1.00 15.86 59 PRO B C 1
ATOM 1516 O O . PRO B 2 60 ? -19.674 33.715 2.809 1.00 16.72 59 PRO B O 1
ATOM 1520 N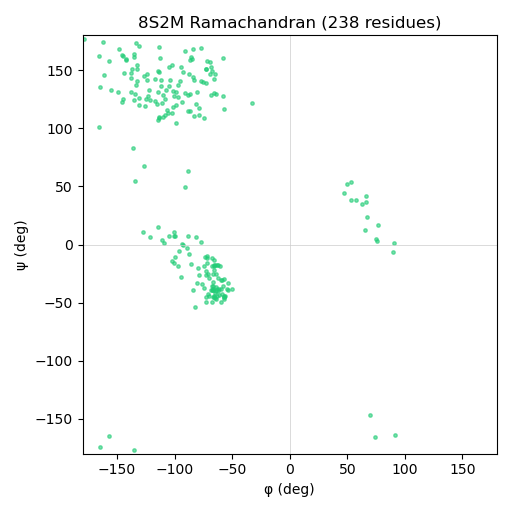 N . THR B 2 61 ? -18.285 35.334 2.082 1.00 15.89 60 THR B N 1
ATOM 1521 C CA . THR B 2 61 ? -18.119 34.681 0.788 1.00 17.53 60 THR B CA 1
ATOM 1522 C C . THR B 2 61 ? -17.457 33.318 0.918 1.00 17.21 60 THR B C 1
ATOM 1523 O O . THR B 2 61 ? -17.667 32.456 0.057 1.00 17.80 60 THR B O 1
ATOM 1527 N N . LYS B 2 62 ? -16.663 33.095 1.976 1.00 15.38 61 LYS B N 1
ATOM 1528 C CA . LYS B 2 62 ? -15.971 31.820 2.144 1.00 15.65 61 LYS B CA 1
ATOM 1529 C C . LYS B 2 62 ? -16.913 30.690 2.517 1.00 17.79 61 LYS B C 1
ATOM 1530 O O . LYS B 2 62 ? -16.484 29.532 2.511 1.00 19.29 61 LYS B O 1
ATOM 1536 N N . THR B 2 63 ? -18.173 30.986 2.841 1.00 14.27 62 THR B N 1
ATOM 1537 C CA . THR B 2 63 ? -19.115 29.924 3.170 1.00 13.69 62 THR B CA 1
ATOM 1538 C C . THR B 2 63 ? -19.803 29.329 1.953 1.00 14.31 62 THR B C 1
ATOM 1539 O O . THR B 2 63 ? -20.358 28.236 2.067 1.00 14.24 62 THR B O 1
ATOM 1543 N N . ILE B 2 64 ? -19.770 30.005 0.802 1.00 14.15 63 ILE B N 1
ATOM 1544 C CA . ILE B 2 64 ? -20.686 29.672 -0.290 1.00 13.72 63 ILE B CA 1
ATOM 1545 C C . ILE B 2 64 ? -20.357 28.324 -0.914 1.00 14.21 63 ILE B C 1
ATOM 1546 O O . ILE B 2 64 ? -21.248 27.495 -1.131 1.00 13.44 63 ILE B O 1
ATOM 1551 N N A SER B 2 65 ? -19.076 28.089 -1.215 0.37 13.83 64 SER B N 1
ATOM 1552 N N B SER B 2 65 ? -19.085 28.080 -1.235 0.63 13.79 64 SER B N 1
ATOM 1553 C CA A SER B 2 65 ? -18.672 26.829 -1.826 0.37 14.28 64 SER B CA 1
ATOM 1554 C CA B SER B 2 65 ? -18.752 26.801 -1.851 0.63 14.25 64 SER B CA 1
ATOM 1555 C C A SER B 2 65 ? -19.005 25.645 -0.929 0.37 14.08 64 SER B C 1
ATOM 1556 C C B SER B 2 65 ? -19.078 25.639 -0.924 0.63 14.05 64 SER B C 1
ATOM 1557 O O A SER B 2 65 ? -19.312 24.557 -1.428 0.37 14.70 64 SER B O 1
ATOM 1558 O O B SER B 2 65 ? -19.463 24.564 -1.394 0.63 14.78 64 SER B O 1
ATOM 1563 N N . PHE B 2 66 ? -18.962 25.838 0.390 1.00 13.17 65 PHE B N 1
ATOM 1564 C CA . PHE B 2 66 ? -19.271 24.751 1.313 1.00 13.38 65 PHE B CA 1
ATOM 1565 C C . PHE B 2 66 ? -20.778 24.571 1.468 1.00 13.01 65 PHE B C 1
ATOM 1566 O O . PHE B 2 66 ? -21.276 23.437 1.440 1.00 14.23 65 PHE B O 1
ATOM 1574 N N . ALA B 2 67 ? -21.515 25.673 1.616 1.00 13.68 66 ALA B N 1
ATOM 1575 C CA . ALA B 2 67 ? -22.963 25.581 1.786 1.00 14.04 66 ALA B CA 1
ATOM 1576 C C . ALA B 2 67 ? -23.638 24.966 0.574 1.00 13.78 66 ALA B C 1
ATOM 1577 O O . ALA B 2 67 ? -24.708 24.356 0.708 1.00 16.13 66 ALA B O 1
ATOM 1579 N N . THR B 2 68 ? -23.055 25.130 -0.614 1.00 13.51 67 THR B N 1
ATOM 1580 C CA . THR B 2 68 ? -23.635 24.620 -1.849 1.00 14.17 67 THR B CA 1
ATOM 1581 C C . THR B 2 68 ? -23.002 23.311 -2.294 1.00 14.19 67 THR B C 1
ATOM 1582 O O . THR B 2 68 ? -23.304 22.830 -3.391 1.00 15.51 67 THR B O 1
ATOM 1586 N N . LYS B 2 69 ? -22.132 22.715 -1.477 1.00 14.08 68 LYS B N 1
ATOM 1587 C CA . LYS B 2 69 ? -21.451 21.480 -1.859 1.00 16.08 68 LYS B CA 1
ATOM 1588 C C . LYS B 2 69 ? -20.824 21.578 -3.248 1.00 14.59 68 LYS B C 1
ATOM 1589 O O . LYS B 2 69 ? -21.039 20.743 -4.128 1.00 16.36 68 LYS B O 1
ATOM 1595 N N . TYR B 2 70 ? -20.037 22.642 -3.432 1.00 14.81 69 TYR B N 1
ATOM 1596 C CA . TYR B 2 70 ? -19.297 22.869 -4.669 1.00 14.52 69 TYR B CA 1
ATOM 1597 C C . TYR B 2 70 ? -20.241 23.132 -5.840 1.00 15.78 69 TYR B C 1
ATOM 1598 O O . TYR B 2 70 ? -20.033 22.646 -6.951 1.00 17.31 69 TYR B O 1
ATOM 1607 N N . GLY B 2 71 ? -21.281 23.919 -5.589 1.00 16.35 70 GLY B N 1
ATOM 1608 C CA . GLY B 2 71 ? -22.213 24.266 -6.636 1.00 19.09 70 GLY B CA 1
ATOM 1609 C C . GLY B 2 71 ? -23.194 23.180 -6.993 1.00 18.77 70 GLY B C 1
ATOM 1610 O O . GLY B 2 71 ? -23.818 23.252 -8.057 1.00 23.53 70 GLY B O 1
ATOM 1611 N N . GLN B 2 72 ? -23.370 22.174 -6.141 1.00 18.81 71 GLN B N 1
ATOM 1612 C CA . GLN B 2 72 ? -24.271 21.078 -6.464 1.00 23.09 71 GLN B CA 1
ATOM 1613 C C . GLN B 2 72 ? -25.676 21.251 -5.904 1.00 20.71 71 GLN B C 1
ATOM 1614 O O . GLN B 2 72 ? -26.628 20.698 -6.475 1.00 23.28 71 GLN B O 1
ATOM 1620 N N . LYS B 2 73 ? -25.831 21.975 -4.796 1.00 18.48 72 LYS B N 1
ATOM 1621 C CA . LYS B 2 73 ? -27.114 22.050 -4.110 1.00 19.93 72 LYS B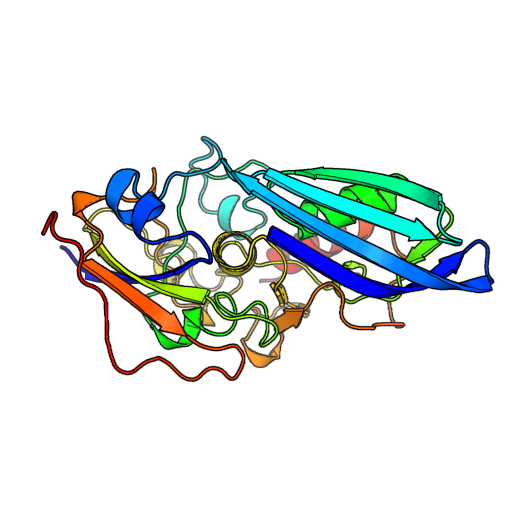 CA 1
ATOM 1622 C C . LYS B 2 73 ? -27.246 23.420 -3.464 1.00 17.03 72 LYS B C 1
ATOM 1623 O O . LYS B 2 73 ? -26.273 24.173 -3.357 1.00 17.07 72 LYS B O 1
ATOM 1629 N N . SER B 2 74 ? -28.449 23.733 -3.003 1.00 17.45 73 SER B N 1
ATOM 1630 C CA . SER B 2 74 ? -28.633 24.950 -2.230 1.00 17.56 73 SER B CA 1
ATOM 1631 C C . SER B 2 74 ? -28.317 24.676 -0.758 1.00 18.45 73 SER B C 1
ATOM 1632 O O . SER B 2 74 ? -28.306 23.528 -0.304 1.00 19.08 73 SER B O 1
ATOM 1635 N N . GLY B 2 75 ? -28.075 25.746 -0.012 1.00 15.41 74 GLY B N 1
ATOM 1636 C CA . GLY B 2 75 ? -27.800 25.640 1.404 1.00 15.10 74 GLY B CA 1
ATOM 1637 C C . GLY B 2 75 ? -27.942 26.995 2.063 1.00 14.87 74 GLY B C 1
ATOM 1638 O O . GLY B 2 75 ? -28.349 27.966 1.429 1.00 18.61 74 GLY B O 1
ATOM 1639 N N . TYR B 2 76 ? -27.606 27.061 3.345 1.00 13.22 75 TYR B N 1
ATOM 1640 C CA . TYR B 2 76 ? -27.753 28.299 4.098 1.00 13.06 75 TYR B CA 1
ATOM 1641 C C . TYR B 2 76 ? -26.398 28.849 4.518 1.00 12.75 75 TYR B C 1
ATOM 1642 O O . TYR B 2 76 ? -25.454 28.097 4.802 1.00 13.63 75 TYR B O 1
ATOM 1651 N N . MET B 2 77 ? -26.328 30.172 4.593 1.00 13.60 76 MET B N 1
ATOM 1652 C CA . MET B 2 77 ? -25.285 30.873 5.327 1.00 13.36 76 MET B CA 1
ATOM 1653 C C . MET B 2 77 ? -25.895 31.450 6.596 1.00 12.52 76 MET B C 1
ATOM 1654 O O . MET B 2 77 ? -26.774 32.320 6.528 1.00 13.77 76 MET B O 1
ATOM 1659 N N . TYR B 2 78 ? -25.428 30.970 7.740 1.00 13.10 77 TYR B N 1
ATOM 1660 C CA . TYR B 2 78 ? -25.846 31.473 9.035 1.00 13.14 77 TYR B CA 1
ATOM 1661 C C . TYR B 2 78 ? -24.889 32.562 9.507 1.00 12.90 77 TYR B C 1
ATOM 1662 O O . TYR B 2 78 ? -23.693 32.535 9.215 1.00 14.56 77 TYR B O 1
ATOM 1671 N N . THR B 2 79 ? -25.426 33.523 10.250 1.00 13.54 78 THR B N 1
ATOM 1672 C CA . THR B 2 79 ? -24.647 34.584 10.876 1.00 14.44 78 THR B CA 1
ATOM 1673 C C . THR B 2 79 ? -24.798 34.451 12.383 1.00 14.76 78 THR B C 1
ATOM 1674 O O . THR B 2 79 ? -25.886 34.117 12.882 1.00 15.50 78 THR B O 1
ATOM 1678 N N . MET B 2 80 ? -23.714 34.713 13.112 1.00 13.27 79 MET B N 1
ATOM 1679 C CA . MET B 2 80 ? -23.740 34.618 14.563 1.00 15.00 79 MET B CA 1
ATOM 1680 C C . MET B 2 80 ? -22.850 35.696 15.163 1.00 14.70 79 MET B C 1
ATOM 1681 O O . MET B 2 80 ? -22.048 36.328 14.470 1.00 14.77 79 MET B O 1
ATOM 1686 N N . LYS B 2 81 ? -23.067 35.965 16.451 1.00 14.73 80 LYS B N 1
ATOM 1687 C CA . LYS B 2 81 ? -22.292 36.953 17.194 1.00 14.98 80 LYS B CA 1
ATOM 1688 C C . LYS B 2 81 ? -21.844 36.310 18.499 1.00 16.66 80 LYS B C 1
ATOM 1689 O O . LYS B 2 81 ? -22.683 35.874 19.300 1.00 17.36 80 LYS B O 1
ATOM 1695 N N . THR B 2 82 ? -20.525 36.228 18.702 1.00 16.45 81 THR B N 1
ATOM 1696 C CA . THR B 2 82 ? -19.950 35.462 19.802 1.00 16.76 81 THR B CA 1
ATOM 1697 C C . THR B 2 82 ? -18.695 36.160 20.298 1.00 16.50 81 THR B C 1
ATOM 1698 O O . THR B 2 82 ? -18.109 36.991 19.602 1.00 17.88 81 THR B O 1
ATOM 1702 N N . ASN B 2 83 ? -18.255 35.781 21.501 1.00 17.99 82 ASN B N 1
ATOM 1703 C CA . ASN B 2 83 ? -17.010 36.319 22.038 1.00 19.43 82 ASN B CA 1
ATOM 1704 C C . ASN B 2 83 ? -16.033 35.243 22.505 1.00 19.34 82 ASN B C 1
ATOM 1705 O O . ASN B 2 83 ? -15.030 35.574 23.143 1.00 20.76 82 ASN B O 1
ATOM 1710 N N . HIS B 2 84 ? -16.285 33.973 22.201 1.00 18.01 83 HIS B N 1
ATOM 1711 C CA . HIS B 2 84 ? -15.437 32.891 22.683 1.00 17.31 83 HIS B CA 1
ATOM 1712 C C . HIS B 2 84 ? -14.626 32.217 21.583 1.00 17.18 83 HIS B C 1
ATOM 1713 O O . HIS B 2 84 ? -13.908 31.252 21.864 1.00 19.39 83 HIS B O 1
ATOM 1720 N N . GLY B 2 85 ? -14.697 32.706 20.349 1.00 16.96 84 GLY B N 1
ATOM 1721 C CA . GLY B 2 85 ? -14.004 32.055 19.255 1.00 17.60 84 GLY B CA 1
ATOM 1722 C C . GLY B 2 85 ? -12.495 32.230 19.305 1.00 17.32 84 GLY B C 1
ATOM 1723 O O . GLY B 2 85 ? -11.951 33.157 19.908 1.00 19.17 84 GLY B O 1
ATOM 1724 N N . ILE B 2 86 ? -11.813 31.309 18.634 1.00 16.49 85 ILE B N 1
ATOM 1725 C CA . ILE B 2 86 ? -10.360 31.291 18.514 1.00 18.94 85 ILE B CA 1
ATOM 1726 C C . ILE B 2 86 ? -9.996 31.604 17.070 1.00 18.21 85 ILE B C 1
ATOM 1727 O O . ILE B 2 86 ? -10.408 30.889 16.146 1.00 16.87 85 ILE B O 1
ATOM 1732 N N . ASP B 2 87 ? -9.212 32.657 16.878 1.00 17.55 86 ASP B N 1
ATOM 1733 C CA . ASP B 2 87 ? -8.713 33.021 15.559 1.00 17.87 86 ASP B CA 1
ATOM 1734 C C . ASP B 2 87 ? -7.612 32.038 15.178 1.00 17.40 86 ASP B C 1
ATOM 1735 O O . ASP B 2 87 ? -6.514 32.064 15.748 1.00 17.47 86 ASP B O 1
ATOM 1740 N N . VAL B 2 88 ? -7.910 31.159 14.216 1.00 16.30 87 VAL B N 1
ATOM 1741 C CA . VAL B 2 88 ? -7.007 30.062 13.889 1.00 17.47 87 VAL B CA 1
ATOM 1742 C C . VAL B 2 88 ? -5.699 30.578 13.300 1.00 16.58 87 VAL B C 1
ATOM 1743 O O . VAL B 2 88 ? -4.613 30.098 13.657 1.00 17.40 87 VAL B O 1
ATOM 1747 N N . ASN B 2 89 ? -5.772 31.540 12.379 1.00 15.95 88 ASN B N 1
ATOM 1748 C CA . ASN B 2 89 ? -4.548 32.062 11.776 1.00 17.10 88 ASN B CA 1
ATOM 1749 C C . ASN B 2 89 ? -3.651 32.714 12.819 1.00 18.06 88 ASN B C 1
ATOM 1750 O O . ASN B 2 89 ? -2.424 32.578 12.766 1.00 19.63 88 ASN B O 1
ATOM 1755 N N . LYS B 2 90 ? -4.238 33.445 13.768 1.00 17.93 89 LYS B N 1
ATOM 1756 C CA . LYS B 2 90 ? -3.422 34.062 14.809 1.00 18.11 89 LYS B CA 1
ATOM 1757 C C . LYS B 2 90 ? -2.786 33.016 15.717 1.00 19.97 89 LYS B C 1
ATOM 1758 O O . LYS B 2 90 ? -1.625 33.162 16.124 1.00 22.15 89 LYS B O 1
ATOM 1764 N N . ALA B 2 91 ? -3.522 31.953 16.038 1.00 18.69 90 ALA B N 1
ATOM 1765 C CA . ALA B 2 91 ? -3.009 30.958 16.972 1.00 19.49 90 ALA B CA 1
ATOM 1766 C C . ALA B 2 91 ? -1.946 30.079 16.327 1.00 20.50 90 ALA B C 1
ATOM 1767 O O . ALA B 2 91 ? -0.980 29.688 16.988 1.00 23.52 90 ALA B O 1
ATOM 1769 N N . LEU B 2 92 ? -2.120 29.730 15.051 1.00 19.72 91 LEU B N 1
ATOM 1770 C CA . LEU B 2 92 ? -1.210 28.802 14.394 1.00 20.19 91 LEU B CA 1
ATOM 1771 C C . LEU B 2 92 ? -0.128 29.487 13.572 1.00 21.98 91 LEU B C 1
ATOM 1772 O O . LEU B 2 92 ? 0.878 28.845 13.250 1.00 24.00 91 LEU B O 1
ATOM 1777 N N . GLY B 2 93 ? -0.307 30.762 13.219 1.00 21.46 92 GLY B N 1
ATOM 1778 C CA . GLY B 2 93 ? 0.717 31.442 12.447 1.00 22.13 92 GLY B CA 1
ATOM 1779 C C . GLY B 2 93 ? 0.808 30.922 11.019 1.00 21.37 92 GLY B C 1
ATOM 1780 O O . GLY B 2 93 ? -0.182 30.518 10.403 1.00 22.31 92 GLY B O 1
ATOM 1781 N N . ALA B 2 94 ? 2.034 30.938 10.490 1.00 24.83 93 ALA B N 1
ATOM 1782 C CA . ALA B 2 94 ? 2.285 30.499 9.119 1.00 27.86 93 ALA B CA 1
ATOM 1783 C C . ALA B 2 94 ? 1.944 29.030 8.901 1.00 27.57 93 ALA B C 1
ATOM 1784 O O . ALA B 2 94 ? 1.801 28.600 7.751 1.00 31.51 93 ALA B O 1
ATOM 1786 N N . ARG B 2 95 ? 1.817 28.256 9.976 1.00 23.06 94 ARG B N 1
ATOM 1787 C CA . ARG B 2 95 ? 1.412 26.855 9.930 1.00 25.10 94 ARG B CA 1
ATOM 1788 C C . ARG B 2 95 ? -0.072 26.645 9.640 1.00 22.48 94 ARG B C 1
ATOM 1789 O O . ARG B 2 95 ? -0.475 25.511 9.351 1.00 21.93 94 ARG B O 1
ATOM 1797 N N . SER B 2 96 ? -0.881 27.691 9.678 1.00 19.22 95 SER B N 1
ATOM 1798 C CA . SER B 2 96 ? -2.307 27.553 9.409 1.00 17.93 95 SER B CA 1
ATOM 1799 C C . SER B 2 96 ? -2.554 26.938 8.034 1.00 16.71 95 SER B C 1
ATOM 1800 O O . SER B 2 96 ? -2.189 27.545 7.013 1.00 17.11 95 SER B O 1
ATOM 1803 N N . PRO B 2 97 ? -3.163 25.754 7.956 1.00 15.26 96 PRO B N 1
ATOM 1804 C CA . PRO B 2 97 ? -3.160 25.021 6.684 1.00 14.65 96 PRO B CA 1
ATOM 1805 C C . PRO B 2 97 ? -4.062 25.590 5.613 1.00 13.15 96 PRO B C 1
ATOM 1806 O O . PRO B 2 97 ? -3.806 25.329 4.429 1.00 14.39 96 PRO B O 1
ATOM 1810 N N . PHE B 2 98 ? -5.121 26.303 5.980 1.00 13.78 97 PHE B N 1
ATOM 1811 C CA . PHE B 2 98 ? -6.075 26.874 5.035 1.00 13.25 97 PHE B CA 1
ATOM 1812 C C . PHE B 2 98 ? -6.374 28.307 5.430 1.00 13.71 97 PHE B C 1
ATOM 1813 O O . PHE B 2 98 ? -7.526 28.711 5.610 1.00 14.23 97 PHE B O 1
ATOM 1821 N N . ALA B 2 99 ? -5.302 29.096 5.561 1.00 14.51 98 ALA B N 1
ATOM 1822 C CA . ALA B 2 99 ? -5.388 30.441 6.122 1.00 15.93 98 ALA B CA 1
ATOM 1823 C C . ALA B 2 99 ? -6.362 31.334 5.363 1.00 14.58 98 ALA B C 1
ATOM 1824 O O . ALA B 2 99 ? -6.955 32.242 5.955 1.00 15.74 98 ALA B O 1
ATOM 1826 N N . ALA B 2 100 ? -6.534 31.099 4.060 1.00 14.92 99 ALA B N 1
ATOM 1827 C CA . ALA B 2 100 ? -7.435 31.933 3.271 1.00 14.79 99 ALA B CA 1
ATOM 1828 C C . ALA B 2 100 ? -8.885 31.837 3.738 1.00 14.38 99 ALA B C 1
ATOM 1829 O O . ALA B 2 100 ? -9.692 32.718 3.416 1.00 15.95 99 ALA B O 1
ATOM 1831 N N . GLU B 2 101 ? -9.233 30.802 4.498 1.00 14.12 100 GLU B N 1
ATOM 1832 C CA . GLU B 2 101 ? -10.599 30.619 4.970 1.00 13.89 100 GLU B CA 1
ATOM 1833 C C . GLU B 2 101 ? -10.990 31.618 6.054 1.00 14.79 100 GLU B C 1
ATOM 1834 O O . GLU B 2 101 ? -12.184 31.754 6.342 1.00 15.43 100 GLU B O 1
ATOM 1840 N N . ALA B 2 102 ? -10.027 32.299 6.678 1.00 14.07 101 ALA B N 1
ATOM 1841 C CA . ALA B 2 102 ? -10.302 33.261 7.752 1.00 15.61 101 ALA B CA 1
ATOM 1842 C C . ALA B 2 102 ? -11.151 32.643 8.869 1.00 13.59 101 ALA B C 1
ATOM 1843 O O . ALA B 2 102 ? -12.183 33.182 9.280 1.00 15.41 101 ALA B O 1
ATOM 1845 N N . GLU B 2 103 ? -10.675 31.517 9.390 1.00 13.81 102 GLU B N 1
ATOM 1846 C CA . GLU B 2 103 ? -11.442 30.696 10.320 1.00 14.46 102 GLU B CA 1
ATOM 1847 C C . GLU B 2 103 ? -11.405 31.222 11.752 1.00 15.74 102 GLU B C 1
ATOM 1848 O O . GLU B 2 103 ? -10.330 31.507 12.305 1.00 16.21 102 GLU B O 1
ATOM 1854 N N . ILE B 2 104 ? -12.588 31.310 12.361 1.00 15.29 103 ILE B N 1
ATOM 1855 C CA . ILE B 2 104 ? -12.747 31.502 13.797 1.00 15.14 103 ILE B CA 1
ATOM 1856 C C . ILE B 2 104 ? -13.390 30.223 14.310 1.00 14.82 103 ILE B C 1
ATOM 1857 O O . ILE B 2 104 ? -14.552 29.930 13.996 1.00 15.46 103 ILE B O 1
ATOM 1862 N N . ALA B 2 105 ? -12.627 29.426 15.051 1.00 14.74 104 ALA B N 1
ATOM 1863 C CA . ALA B 2 105 ? -13.109 28.149 15.553 1.00 14.31 104 ALA B CA 1
ATOM 1864 C C . ALA B 2 105 ? -13.782 28.364 16.902 1.00 15.11 104 ALA B C 1
ATOM 1865 O O . ALA B 2 105 ? -13.205 28.986 17.798 1.00 17.02 104 ALA B O 1
ATOM 1867 N N . MET B 2 106 ? -15.007 27.852 17.046 1.00 15.03 105 MET B N 1
ATOM 1868 C CA . MET B 2 106 ? -15.806 28.110 18.233 1.00 15.52 105 MET B CA 1
ATOM 1869 C C . MET B 2 106 ? -15.704 26.946 19.202 1.00 16.06 105 MET B C 1
ATOM 1870 O O . MET B 2 106 ? -16.365 25.913 18.990 1.00 15.17 105 MET B O 1
ATOM 1875 N N . PRO B 2 107 ? -14.955 27.081 20.298 1.00 16.94 106 PRO B N 1
ATOM 1876 C CA . PRO B 2 107 ? -14.822 25.965 21.245 1.00 15.74 106 PRO B CA 1
ATOM 1877 C C . PRO B 2 107 ? -16.158 25.663 21.907 1.00 16.88 106 PRO B C 1
ATOM 1878 O O . PRO B 2 107 ? -16.843 26.560 22.404 1.00 18.83 106 PRO B O 1
ATOM 1882 N N . GLY B 2 108 ? -16.542 24.389 21.895 1.00 17.30 107 GLY B N 1
ATOM 1883 C CA . GLY B 2 108 ? -17.798 23.985 22.486 1.00 20.39 107 GLY B CA 1
ATOM 1884 C C . GLY B 2 108 ? -19.029 24.321 21.668 1.00 18.39 107 GLY B C 1
ATOM 1885 O O . GLY B 2 108 ? -20.146 24.053 22.127 1.00 21.96 107 GLY B O 1
ATOM 1886 N N . GLY B 2 109 ? -18.871 24.886 20.481 1.00 17.04 108 GLY B N 1
ATOM 1887 C CA . GLY B 2 109 ? -20.016 25.197 19.642 1.00 17.60 108 GLY B CA 1
ATOM 1888 C C . GLY B 2 109 ? -20.554 26.600 19.856 1.00 17.49 108 GLY B C 1
ATOM 1889 O O . GLY B 2 109 ? -19.897 27.482 20.418 1.00 17.26 108 GLY B O 1
ATOM 1890 N N . VAL B 2 110 ? -21.778 26.807 19.374 1.00 15.96 109 VAL B N 1
ATOM 1891 C CA . VAL B 2 110 ? -22.423 28.117 19.389 1.00 16.38 109 VAL B CA 1
ATOM 1892 C C . VAL B 2 110 ? -23.854 27.938 19.868 1.00 17.60 109 VAL B C 1
ATOM 1893 O O . VAL B 2 110 ? -24.615 27.163 19.274 1.00 19.15 109 VAL B O 1
ATOM 1897 N N . ARG B 2 111 ? -24.226 28.658 20.924 1.00 19.10 110 ARG B N 1
ATOM 1898 C CA . ARG B 2 111 ? -25.592 28.594 21.429 1.00 20.68 110 ARG B CA 1
ATOM 1899 C C . ARG B 2 111 ? -26.575 29.199 20.433 1.00 20.46 110 ARG B C 1
ATOM 1900 O O . ARG B 2 111 ? -26.261 30.139 19.692 1.00 19.73 110 ARG 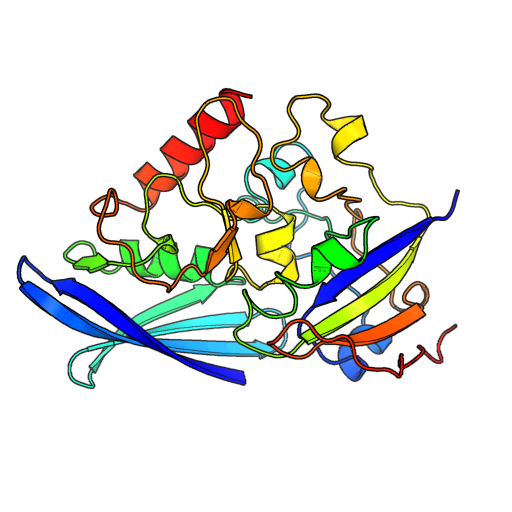B O 1
ATOM 1908 N N . ALA B 2 112 ? -27.797 28.666 20.455 1.00 19.47 111 ALA B N 1
ATOM 1909 C CA . ALA B 2 112 ? -28.842 29.127 19.544 1.00 18.52 111 ALA B CA 1
ATOM 1910 C C . ALA B 2 112 ? -29.109 30.621 19.700 1.00 18.40 111 ALA B C 1
ATOM 1911 O O . ALA B 2 112 ? -29.399 31.310 18.713 1.00 17.05 111 ALA B O 1
ATOM 1913 N N . GLU B 2 113 ? -29.017 31.134 20.933 1.00 20.06 112 GLU B N 1
ATOM 1914 C CA . GLU B 2 113 ? -29.272 32.541 21.220 1.00 21.77 112 GLU B CA 1
ATOM 1915 C C . GLU B 2 113 ? -28.246 33.465 20.581 1.00 19.11 112 GLU B C 1
ATOM 1916 O O . GLU B 2 113 ? -28.502 34.670 20.468 1.00 20.01 112 GLU B O 1
ATOM 1922 N N . ASP B 2 114 ? -27.094 32.937 20.169 1.00 17.84 113 ASP B N 1
ATOM 1923 C CA . ASP B 2 114 ? -26.055 33.729 19.524 1.00 16.79 113 ASP B CA 1
ATOM 1924 C C . ASP B 2 114 ? -26.161 33.718 18.002 1.00 16.73 113 ASP B C 1
ATOM 1925 O O . ASP B 2 114 ? -25.354 34.368 17.327 1.00 18.12 113 ASP B O 1
ATOM 1930 N N . ILE B 2 115 ? -27.139 33.019 17.443 1.00 14.99 114 ILE B N 1
ATOM 1931 C CA . ILE B 2 115 ? -27.308 32.929 15.999 1.00 14.27 114 ILE B CA 1
ATOM 1932 C C . ILE B 2 115 ? -28.286 34.012 15.557 1.00 15.69 114 ILE B C 1
ATOM 1933 O O . ILE B 2 115 ? -29.417 34.089 16.052 1.00 15.90 114 ILE B O 1
ATOM 1938 N N . LEU B 2 116 ? -27.842 34.870 14.640 1.00 14.03 115 LEU B N 1
ATOM 1939 C CA . LEU B 2 116 ? -28.655 36.007 14.218 1.00 15.22 115 LEU B CA 1
ATOM 1940 C C . LEU B 2 116 ? -29.660 35.643 13.132 1.00 13.32 115 LEU B C 1
ATOM 1941 O O . LEU B 2 116 ? -30.784 36.160 13.133 1.00 14.47 115 LEU B O 1
ATOM 1946 N N . GLY B 2 117 ? -29.275 34.799 12.181 1.00 14.45 116 GLY B N 1
ATOM 1947 C CA . GLY B 2 117 ? -30.155 34.548 11.055 1.00 14.31 116 GLY B CA 1
ATOM 1948 C C . GLY B 2 117 ? -29.560 33.545 10.093 1.00 13.46 116 GLY B C 1
ATOM 1949 O O . GLY B 2 117 ? -28.432 33.058 10.266 1.00 13.53 116 GLY B O 1
ATOM 1950 N N . ALA B 2 118 ? -30.370 33.242 9.073 1.00 14.95 117 ALA B N 1
ATOM 1951 C CA . ALA B 2 118 ? -30.069 32.261 8.041 1.00 14.82 117 ALA B CA 1
ATOM 1952 C C . ALA B 2 118 ? -30.414 32.874 6.696 1.00 13.82 117 ALA B C 1
ATOM 1953 O O . ALA B 2 118 ? -31.519 33.392 6.519 1.00 15.80 117 ALA B O 1
ATOM 1955 N N . ARG B 2 119 ? -29.484 32.814 5.751 1.00 13.14 118 ARG B N 1
ATOM 1956 C CA . ARG B 2 119 ? -29.690 33.364 4.414 1.00 13.20 118 ARG B CA 1
ATOM 1957 C C . ARG B 2 119 ? -29.411 32.275 3.392 1.00 12.47 118 ARG B C 1
ATOM 1958 O O . ARG B 2 119 ? -28.296 31.745 3.322 1.00 13.27 118 ARG B O 1
ATOM 1966 N N . ALA B 2 120 ? -30.422 31.941 2.608 1.00 13.33 119 ALA B N 1
ATOM 1967 C CA . ALA B 2 120 ? -30.298 30.883 1.621 1.00 14.39 119 ALA B CA 1
ATOM 1968 C C . ALA B 2 120 ? -29.347 31.273 0.493 1.00 13.69 119 ALA B C 1
ATOM 1969 O O . ALA B 2 120 ? -29.156 32.455 0.172 1.00 13.42 119 ALA B O 1
ATOM 1971 N N . VAL B 2 121 ? -28.747 30.250 -0.106 1.00 13.91 120 VAL B N 1
ATOM 1972 C CA . VAL B 2 121 ? -27.876 30.400 -1.260 1.00 15.51 120 VAL B CA 1
ATOM 1973 C C . VAL B 2 121 ? -28.218 29.267 -2.213 1.00 14.97 120 VAL B C 1
ATOM 1974 O O . VAL B 2 121 ? -28.285 28.103 -1.801 1.00 16.01 120 VAL B O 1
ATOM 1978 N N . ASN B 2 122 ? -28.429 29.591 -3.482 1.00 14.41 121 ASN B N 1
ATOM 1979 C CA . ASN B 2 122 ? -28.693 28.552 -4.467 1.00 15.47 121 ASN B CA 1
ATOM 1980 C C . ASN B 2 122 ? -27.390 27.954 -4.988 1.00 15.00 121 ASN B C 1
ATOM 1981 O O . ASN B 2 122 ? -26.295 28.480 -4.762 1.00 15.02 121 ASN B O 1
ATOM 1986 N N . ALA B 2 123 ? -27.528 26.833 -5.705 1.00 16.91 122 ALA B N 1
ATOM 1987 C CA . ALA B 2 123 ? -26.359 26.077 -6.145 1.00 17.18 122 ALA B CA 1
ATOM 1988 C C . ALA B 2 123 ? -25.431 26.921 -7.007 1.00 19.30 122 ALA B C 1
ATOM 1989 O O . ALA B 2 123 ? -24.213 26.701 -7.008 1.00 21.72 122 ALA B O 1
ATOM 1991 N N . ASP B 2 124 ? -25.972 27.887 -7.743 1.00 19.76 123 ASP B N 1
ATOM 1992 C CA . ASP B 2 124 ? -25.148 28.752 -8.576 1.00 22.10 123 ASP B CA 1
ATOM 1993 C C . ASP B 2 124 ? -24.406 29.822 -7.785 1.00 21.01 123 ASP B C 1
ATOM 1994 O O . ASP B 2 124 ? -23.704 30.641 -8.393 1.00 24.25 123 ASP B O 1
ATOM 1999 N N . GLY B 2 125 ? -24.532 29.834 -6.459 1.00 18.10 124 GLY B N 1
ATOM 2000 C CA . GLY B 2 125 ? -23.841 30.803 -5.640 1.00 22.17 124 GLY B CA 1
ATOM 2001 C C . GLY B 2 125 ? -24.604 32.081 -5.386 1.00 22.78 124 GLY B C 1
ATOM 2002 O O . GLY B 2 125 ? -24.077 32.968 -4.705 1.00 25.10 124 GLY B O 1
ATOM 2003 N N . GLU B 2 126 ? -25.826 32.203 -5.896 1.00 19.50 125 GLU B N 1
ATOM 2004 C CA . GLU B 2 126 ? -26.632 33.404 -5.693 1.00 20.21 125 GLU B CA 1
ATOM 2005 C C . GLU B 2 126 ? -27.223 33.410 -4.293 1.00 16.83 125 GLU B C 1
ATOM 2006 O O . GLU B 2 126 ? -28.009 32.524 -3.948 1.00 17.29 125 GLU B O 1
ATOM 2012 N N A MET B 2 127 ? -26.871 34.417 -3.497 0.52 16.78 126 MET B N 1
ATOM 2013 N N B MET B 2 127 ? -26.857 34.410 -3.491 0.48 16.78 126 MET B N 1
ATOM 2014 C CA A MET B 2 127 ? -27.522 34.575 -2.206 0.52 16.04 126 MET B CA 1
ATOM 2015 C CA B MET B 2 127 ? -27.518 34.602 -2.207 0.48 16.05 126 MET B CA 1
ATOM 2016 C C A MET B 2 127 ? -28.929 35.100 -2.424 0.52 15.03 126 MET B C 1
ATOM 2017 C C B MET B 2 127 ? -28.938 35.083 -2.450 0.48 15.06 126 MET B C 1
ATOM 2018 O O A MET B 2 127 ? -29.159 35.969 -3.270 0.52 16.55 126 MET B O 1
ATOM 2019 O O B MET B 2 127 ? -29.185 35.914 -3.329 0.48 16.55 126 MET B O 1
ATOM 2028 N N . TRP B 2 128 ? -29.882 34.550 -1.681 1.00 13.90 127 TRP B N 1
ATOM 2029 C CA . TRP B 2 128 ? -31.238 35.061 -1.780 1.00 13.19 127 TRP B CA 1
ATOM 2030 C C . TRP B 2 128 ? -31.302 36.484 -1.233 1.00 13.27 127 TRP B C 1
ATOM 2031 O O . TRP B 2 128 ? -30.441 36.920 -0.459 1.00 14.09 127 TRP B O 1
ATOM 2042 N N . ASP B 2 129 ? -32.342 37.213 -1.639 1.00 13.21 128 ASP B N 1
ATOM 2043 C CA . ASP B 2 129 ? -32.483 38.589 -1.168 1.00 13.25 128 ASP B CA 1
ATOM 2044 C C . ASP B 2 129 ? -32.764 38.652 0.330 1.00 13.69 128 ASP B C 1
ATOM 2045 O O . ASP B 2 129 ? -32.282 39.560 1.012 1.00 14.29 128 ASP B O 1
ATOM 2050 N N . TYR B 2 130 ? -33.562 37.724 0.855 1.00 13.47 129 TYR B N 1
ATOM 2051 C CA . TYR B 2 130 ? -34.109 37.834 2.205 1.00 13.20 129 TYR B CA 1
ATOM 2052 C C . TYR B 2 130 ? -33.336 36.967 3.192 1.00 14.28 129 TYR B C 1
ATOM 2053 O O . TYR B 2 130 ? -33.082 35.783 2.931 1.00 15.29 129 TYR B O 1
ATOM 2062 N N . THR B 2 131 ? -32.965 37.557 4.328 1.00 13.34 130 THR B N 1
ATOM 2063 C CA . THR B 2 131 ? -32.367 36.831 5.441 1.00 13.49 130 THR B CA 1
ATOM 2064 C C . THR B 2 131 ? -33.438 36.572 6.498 1.00 13.58 130 THR B C 1
ATOM 2065 O O . THR B 2 131 ? -34.122 37.502 6.943 1.00 14.29 130 THR B O 1
ATOM 2069 N N . ILE B 2 132 ? -33.568 35.318 6.908 1.00 13.20 131 ILE B N 1
ATOM 2070 C CA . ILE B 2 132 ? -34.526 34.913 7.930 1.00 13.25 131 ILE B CA 1
ATOM 2071 C C . ILE B 2 132 ? -33.875 35.100 9.295 1.00 13.66 131 ILE B C 1
ATOM 2072 O O . ILE B 2 132 ? -32.892 34.427 9.617 1.00 14.85 131 ILE B O 1
ATOM 2077 N N . LEU B 2 133 ? -34.409 36.015 10.101 1.00 14.05 132 LEU B N 1
ATOM 2078 C CA . LEU B 2 133 ? -33.811 36.343 11.389 1.00 14.33 132 LEU B CA 1
ATOM 2079 C C . LEU B 2 133 ? -34.334 35.423 12.491 1.00 15.19 132 LEU B C 1
ATOM 2080 O O . LEU B 2 133 ? -35.492 34.997 12.483 1.00 16.57 132 LEU B O 1
ATOM 2085 N N . ASN B 2 134 ? -33.462 35.132 13.456 1.00 15.66 133 ASN B N 1
ATOM 2086 C CA . ASN B 2 134 ? -33.795 34.272 14.587 1.00 16.15 133 ASN B CA 1
ATOM 2087 C C . ASN B 2 134 ? -34.598 35.043 15.628 1.00 17.37 133 ASN B C 1
ATOM 2088 O O . ASN B 2 134 ? -34.068 35.984 16.226 1.00 18.34 133 ASN B O 1
ATOM 2093 N N . PRO B 2 135 ? -35.848 34.651 15.908 1.00 18.83 134 PRO B N 1
ATOM 2094 C CA . PRO B 2 135 ? -36.647 35.370 16.920 1.00 20.49 134 PRO B CA 1
ATOM 2095 C C . PRO B 2 135 ? -36.041 35.363 18.316 1.00 20.70 134 PRO B C 1
ATOM 2096 O O . PRO B 2 135 ? -36.434 36.193 19.147 1.00 24.30 134 PRO B O 1
ATOM 2100 N N . LYS B 2 136 ? -35.105 34.456 18.614 1.00 21.23 135 LYS B N 1
ATOM 2101 C CA . LYS B 2 136 ? -34.489 34.449 19.938 1.00 23.56 135 LYS B CA 1
ATOM 2102 C C . LYS B 2 136 ? -33.670 35.704 20.210 1.00 25.56 135 LYS B C 1
ATOM 2103 O O . LYS B 2 136 ? -33.359 35.981 21.372 1.00 30.75 135 LYS B O 1
ATOM 2109 N N . ARG B 2 137 ? -33.309 36.461 19.178 1.00 24.75 136 ARG B N 1
ATOM 2110 C CA . ARG B 2 137 ? -32.566 37.701 19.381 1.00 25.29 136 ARG B CA 1
ATOM 2111 C C . ARG B 2 137 ? -33.508 38.787 19.895 1.00 31.49 136 ARG B C 1
ATOM 2112 O O . ARG B 2 137 ? -33.091 39.921 20.128 1.00 35.41 136 ARG B O 1
#

Organism: Xenorhabdus bovienii (strain SS-2004) (NCBI:txid406818)